Protein AF-A0A0P1G9S5-F1 (afdb_monomer_lite)

Sequence (276 aa):
MSRFPHGKDPAQVSSWLGLYDTKSRTWDVAYSSGLSLVIGKHTFLFLGLENLRIGVVSITGAGLTASLRTKALMRGSGAAGKIPRQELQKPVDLTETYINHTDYIKDTMDVDSARTGLELLKHLNKNVSRIVAEVPFSFHDIEAAWGSIYGFNVDIMLAGVQKYWIDMSPDVIADDVMYFRDQSVYNLDDGQVGAGLGTMHGKWTVERSYDLWAETSALAQAKLGLEYQAFKTPDIRPNSALPNAIHPFLRDLPILGYPVSPHILSRYFGVKETTP

Organism: NCBI:txid928856

Radius of gyration: 21.94 Å; chains: 1; bounding box: 55×55×62 Å

Structure (mmCIF, N/CA/C/O backbone):
data_AF-A0A0P1G9S5-F1
#
_entry.id   AF-A0A0P1G9S5-F1
#
loop_
_atom_site.group_PDB
_atom_site.id
_atom_site.type_symbol
_atom_site.label_atom_id
_atom_site.label_alt_id
_atom_site.label_comp_id
_atom_site.label_asym_id
_atom_site.label_entity_id
_atom_site.label_seq_id
_atom_site.pdbx_PDB_ins_code
_atom_site.Cartn_x
_atom_site.Cartn_y
_atom_site.Cartn_z
_atom_site.occupancy
_atom_site.B_iso_or_equiv
_atom_site.auth_seq_id
_atom_site.auth_comp_id
_atom_site.auth_asym_id
_atom_site.auth_atom_id
_atom_site.pdbx_PDB_model_num
ATOM 1 N N . MET A 1 1 ? -10.173 -18.483 -7.217 1.00 47.34 1 MET A N 1
ATOM 2 C CA . MET A 1 1 ? -9.621 -17.388 -6.383 1.00 47.34 1 MET A CA 1
ATOM 3 C C . MET A 1 1 ? -10.522 -17.181 -5.174 1.00 47.34 1 MET A C 1
ATOM 5 O O . MET A 1 1 ? -11.733 -17.119 -5.359 1.00 47.34 1 MET A O 1
ATOM 9 N N . SER A 1 2 ? -9.967 -17.124 -3.961 1.00 55.59 2 SER A N 1
ATOM 10 C CA . SER A 1 2 ? -10.741 -16.884 -2.735 1.00 55.59 2 SER A CA 1
ATOM 11 C C . SER A 1 2 ? -11.231 -15.431 -2.683 1.00 55.59 2 SER A C 1
ATOM 13 O O . SER A 1 2 ? -10.474 -14.497 -2.958 1.00 55.59 2 SER A O 1
ATOM 15 N N . ARG A 1 3 ? -12.517 -15.238 -2.364 1.00 79.94 3 ARG A N 1
ATOM 16 C CA . ARG A 1 3 ? -13.090 -13.910 -2.081 1.00 79.94 3 ARG A CA 1
ATOM 17 C C . ARG A 1 3 ? -12.528 -13.380 -0.759 1.00 79.94 3 ARG A C 1
ATOM 19 O O . ARG A 1 3 ? -12.073 -14.176 0.063 1.00 79.94 3 ARG A O 1
ATOM 26 N N . PHE A 1 4 ? -12.554 -12.059 -0.569 1.00 81.38 4 PHE A N 1
ATOM 27 C CA . PHE A 1 4 ? -12.234 -11.409 0.708 1.00 81.38 4 PHE A CA 1
ATOM 28 C C . PHE A 1 4 ? -12.897 -12.164 1.881 1.00 81.38 4 PHE A C 1
ATOM 30 O O . PHE A 1 4 ? -14.082 -12.493 1.763 1.00 81.38 4 PHE A O 1
ATOM 37 N N . PRO A 1 5 ? -12.175 -12.479 2.975 1.00 85.94 5 PRO A N 1
ATOM 38 C CA . PRO A 1 5 ? -10.808 -12.071 3.336 1.00 85.94 5 PRO A CA 1
ATOM 39 C C . PRO A 1 5 ? -9.721 -13.083 2.900 1.00 85.94 5 PRO A C 1
ATOM 41 O O . PRO A 1 5 ? -8.800 -13.406 3.641 1.00 85.94 5 PRO A O 1
ATOM 44 N N . HIS A 1 6 ? -9.834 -13.626 1.687 1.00 85.75 6 HIS A N 1
ATOM 45 C CA . HIS A 1 6 ? -8.823 -14.466 1.030 1.00 85.75 6 HIS A CA 1
ATOM 46 C C . HIS A 1 6 ? -8.475 -15.773 1.750 1.00 85.75 6 HIS A C 1
ATOM 48 O O . HIS A 1 6 ? -7.329 -16.213 1.744 1.00 85.75 6 HIS A O 1
ATOM 54 N N . GLY A 1 7 ? -9.484 -16.444 2.308 1.00 82.00 7 GLY A N 1
ATOM 55 C CA . GLY A 1 7 ? -9.301 -17.714 3.023 1.00 82.00 7 GLY A CA 1
ATOM 56 C C . GLY A 1 7 ? -8.927 -17.548 4.496 1.00 82.00 7 GLY A C 1
ATOM 57 O O . GLY A 1 7 ? -8.608 -18.535 5.150 1.00 82.00 7 GLY A O 1
ATOM 58 N N . LYS A 1 8 ? -8.974 -16.318 5.021 1.00 86.75 8 LYS A N 1
ATOM 59 C CA . LYS A 1 8 ? -8.869 -16.035 6.453 1.00 86.75 8 LYS A CA 1
ATOM 60 C C . LYS A 1 8 ? -10.238 -16.126 7.135 1.00 86.75 8 LYS A C 1
ATOM 62 O O . LYS A 1 8 ? -11.276 -15.985 6.489 1.00 86.75 8 LYS A O 1
ATOM 67 N N . ASP A 1 9 ? -10.235 -16.347 8.445 1.00 88.06 9 ASP A N 1
ATOM 68 C CA . ASP A 1 9 ? -11.454 -16.325 9.252 1.00 88.06 9 ASP A CA 1
ATOM 69 C C . ASP A 1 9 ? -11.852 -14.864 9.566 1.00 88.06 9 ASP A C 1
ATOM 71 O O . ASP A 1 9 ? -11.083 -14.153 10.228 1.00 88.06 9 ASP A O 1
ATOM 75 N N . PRO A 1 10 ? -13.029 -14.379 9.119 1.00 86.69 10 PRO A N 1
ATOM 76 C CA . PRO A 1 10 ? -13.483 -13.023 9.416 1.00 86.69 10 PRO A CA 1
ATOM 77 C C . PRO A 1 10 ? -13.749 -12.775 10.909 1.00 86.69 10 PRO A C 1
ATOM 79 O O . PRO A 1 10 ? -13.773 -11.618 11.320 1.00 86.69 10 PRO A O 1
ATOM 82 N N . ALA A 1 11 ? -13.921 -13.815 11.734 1.00 87.19 11 ALA A N 1
ATOM 83 C CA . ALA A 1 11 ? -14.055 -13.668 13.183 1.00 87.19 11 ALA A CA 1
ATOM 84 C C . ALA A 1 11 ? -12.705 -13.418 13.882 1.00 87.19 11 ALA A C 1
ATOM 86 O O . ALA A 1 11 ? -12.662 -12.780 14.934 1.00 87.19 11 ALA A O 1
ATOM 87 N N . GLN A 1 12 ? -11.593 -13.866 13.288 1.00 88.62 12 GLN A N 1
ATOM 88 C CA . GLN A 1 12 ? -10.243 -13.753 13.852 1.00 88.62 12 GLN A CA 1
ATOM 89 C C . GLN A 1 12 ? -9.433 -12.642 13.179 1.00 88.62 12 GLN A C 1
ATOM 91 O O . GLN A 1 12 ? -8.336 -12.869 12.674 1.00 88.62 12 GLN A O 1
ATOM 96 N N . VAL A 1 13 ? -9.969 -11.422 13.168 1.00 88.44 13 VAL A N 1
ATOM 97 C CA . VAL A 1 13 ? -9.397 -10.266 12.451 1.00 88.44 13 VAL A CA 1
ATOM 98 C C . VAL A 1 13 ? -7.931 -10.007 12.800 1.00 88.44 13 VAL A C 1
ATOM 100 O O . VAL A 1 13 ? -7.126 -9.779 11.904 1.00 88.44 13 VAL A O 1
ATOM 103 N N . SER A 1 14 ? -7.548 -10.126 14.073 1.00 86.19 14 SER A N 1
ATOM 104 C CA . SER A 1 14 ? -6.163 -9.929 14.524 1.00 86.19 14 SER A CA 1
ATOM 105 C C . SER A 1 14 ? -5.155 -10.943 13.977 1.00 86.19 14 SER A C 1
ATOM 107 O O . SER A 1 14 ? -3.957 -10.694 14.045 1.00 86.19 14 SER A O 1
ATOM 109 N N . SER A 1 15 ? -5.614 -12.068 13.421 1.00 88.06 15 SER A N 1
ATOM 110 C CA . SER A 1 15 ? -4.745 -13.076 12.801 1.00 88.06 15 SER A CA 1
ATOM 111 C C . SER A 1 15 ? -4.358 -12.748 11.355 1.00 88.06 15 SER A C 1
ATOM 113 O O . SER A 1 15 ? -3.583 -13.485 10.743 1.00 88.06 15 SER A O 1
ATOM 115 N N . TRP A 1 16 ? -4.917 -11.681 10.777 1.00 89.50 16 TRP A N 1
ATOM 116 C CA . TRP A 1 16 ? -4.644 -11.314 9.391 1.00 89.50 16 TRP A CA 1
ATOM 117 C C . TRP A 1 16 ? -4.666 -9.807 9.136 1.00 89.50 16 TRP A C 1
ATOM 119 O O . TRP A 1 16 ? -3.794 -9.298 8.443 1.00 89.50 16 TRP A O 1
ATOM 129 N N . LEU A 1 17 ? -5.614 -9.045 9.663 1.00 91.56 17 LEU A N 1
ATOM 130 C CA . LEU A 1 17 ? -5.714 -7.630 9.326 1.00 91.56 17 LEU A CA 1
ATOM 131 C C . LEU A 1 17 ? -4.499 -6.847 9.829 1.00 91.56 17 LEU A C 1
ATOM 133 O O . LEU A 1 17 ? -4.019 -7.080 10.934 1.00 91.56 17 LEU A O 1
ATOM 137 N N . GLY A 1 18 ? -4.001 -5.928 9.005 1.00 88.81 18 GLY A N 1
ATOM 138 C CA . GLY A 1 18 ? -2.847 -5.110 9.345 1.00 88.81 18 GLY A CA 1
ATOM 139 C C . GLY A 1 18 ? -1.509 -5.843 9.261 1.00 88.81 18 GLY A C 1
ATOM 140 O O . GLY A 1 18 ? -0.484 -5.180 9.351 1.00 88.81 18 GLY A O 1
ATOM 141 N N . LEU A 1 19 ? -1.461 -7.164 9.035 1.00 92.38 19 LEU A N 1
ATOM 142 C CA . LEU A 1 19 ? -0.203 -7.921 8.977 1.00 92.38 19 LEU A CA 1
ATOM 143 C C . LEU A 1 19 ? 0.544 -7.750 7.646 1.00 92.38 19 LEU A C 1
ATOM 145 O O . LEU A 1 19 ? -0.039 -7.464 6.599 1.00 92.38 19 LEU A O 1
ATOM 149 N N . TYR A 1 20 ? 1.865 -7.924 7.697 1.00 94.06 20 TYR A N 1
ATOM 150 C CA . TYR A 1 20 ? 2.778 -7.709 6.568 1.00 94.06 20 TYR A CA 1
ATOM 151 C C . TYR A 1 20 ? 2.577 -8.697 5.405 1.00 94.06 20 TYR A C 1
ATOM 153 O O . TYR A 1 20 ? 2.734 -8.339 4.237 1.00 94.06 20 TYR A O 1
ATOM 161 N N . ASP A 1 21 ? 2.189 -9.924 5.737 1.00 93.88 21 ASP A N 1
ATOM 162 C CA . ASP A 1 21 ? 1.943 -11.055 4.840 1.00 93.88 21 ASP A CA 1
ATOM 163 C C . ASP A 1 21 ? 0.473 -11.166 4.399 1.00 93.88 21 ASP A C 1
ATOM 165 O O . ASP A 1 21 ? 0.110 -12.027 3.591 1.00 93.88 21 ASP A O 1
ATOM 169 N N . THR A 1 22 ? -0.399 -10.286 4.893 1.00 93.19 22 THR A N 1
ATOM 170 C CA . THR A 1 22 ? -1.816 -10.334 4.541 1.00 93.19 22 THR A CA 1
ATOM 171 C C . THR A 1 22 ? -2.068 -9.736 3.177 1.00 93.19 22 THR A C 1
ATOM 173 O O . THR A 1 22 ? -1.700 -8.600 2.868 1.00 93.19 22 THR A O 1
ATOM 176 N N . LYS A 1 23 ? -2.746 -10.530 2.352 1.00 94.50 23 LYS A N 1
ATOM 177 C CA . LYS A 1 23 ? -2.992 -10.207 0.956 1.00 94.50 23 LYS A CA 1
ATOM 178 C C . LYS A 1 23 ? -4.139 -9.213 0.803 1.00 94.50 23 LYS A C 1
ATOM 180 O O . LYS A 1 23 ? -5.139 -9.287 1.514 1.00 94.50 23 LYS A O 1
ATOM 185 N N . SER A 1 24 ? -3.990 -8.326 -0.169 1.00 94.38 24 SER A N 1
ATOM 186 C CA . SER A 1 24 ? -5.037 -7.462 -0.697 1.00 94.38 24 SER A CA 1
ATOM 187 C C . SER A 1 24 ? -5.074 -7.652 -2.211 1.00 94.38 24 SER A C 1
ATOM 189 O O . SER A 1 24 ? -4.038 -7.759 -2.873 1.00 94.38 24 SER A O 1
ATOM 191 N N . ARG A 1 25 ? -6.272 -7.733 -2.778 1.00 94.44 25 ARG A N 1
ATOM 192 C CA . ARG A 1 25 ? -6.497 -7.680 -4.220 1.00 94.44 25 ARG A CA 1
ATOM 193 C C . ARG A 1 25 ? -6.573 -6.243 -4.704 1.00 94.44 25 ARG A C 1
ATOM 195 O O . ARG A 1 25 ? -6.087 -5.931 -5.785 1.00 94.44 25 ARG A O 1
ATOM 202 N N . THR A 1 26 ? -7.193 -5.379 -3.913 1.00 93.81 26 THR A N 1
ATOM 203 C CA . THR A 1 26 ? -7.427 -3.990 -4.295 1.00 93.81 26 THR A CA 1
ATOM 204 C C . THR A 1 26 ? -6.415 -3.080 -3.610 1.00 93.81 26 THR A C 1
ATOM 206 O O . THR A 1 26 ? -6.271 -3.119 -2.384 1.00 93.81 26 THR A O 1
ATOM 209 N N . TRP A 1 27 ? -5.725 -2.259 -4.394 1.00 95.06 27 TRP A N 1
ATOM 210 C CA . TRP A 1 27 ? -4.680 -1.360 -3.919 1.00 95.06 27 TRP A CA 1
ATOM 211 C C . TRP A 1 27 ? -4.930 0.060 -4.401 1.00 95.06 27 TRP A C 1
ATOM 213 O O . TRP A 1 27 ? -5.310 0.285 -5.546 1.00 95.06 27 TRP A O 1
ATOM 223 N N . ASP A 1 28 ? -4.698 1.017 -3.519 1.00 93.44 28 ASP A N 1
ATOM 224 C CA . ASP A 1 28 ? -4.550 2.416 -3.875 1.00 93.44 28 ASP A CA 1
ATOM 225 C C . ASP A 1 28 ? -3.062 2.732 -3.987 1.00 93.44 28 ASP A C 1
ATOM 227 O O . ASP A 1 28 ? -2.303 2.515 -3.042 1.00 93.44 28 ASP A O 1
ATOM 231 N N . VAL A 1 29 ? -2.643 3.212 -5.157 1.00 91.88 29 VAL A N 1
ATOM 232 C CA . VAL A 1 29 ? -1.238 3.448 -5.484 1.00 91.88 29 VAL A CA 1
ATOM 233 C C . VAL A 1 29 ? -1.037 4.866 -5.991 1.00 91.88 29 VAL A C 1
ATOM 235 O O . VAL A 1 29 ? -1.809 5.364 -6.810 1.00 91.88 29 VAL A O 1
ATOM 238 N N . ALA A 1 30 ? 0.020 5.517 -5.521 1.00 85.62 30 ALA A N 1
ATOM 239 C CA . ALA A 1 30 ? 0.435 6.821 -6.016 1.00 85.62 30 ALA A CA 1
ATOM 240 C C . ALA A 1 30 ? 1.944 6.856 -6.245 1.00 85.62 30 ALA A C 1
ATOM 242 O O . ALA A 1 30 ? 2.715 6.335 -5.438 1.00 85.62 30 ALA A O 1
ATOM 243 N N . TYR A 1 31 ? 2.375 7.483 -7.336 1.00 81.81 31 TYR A N 1
ATOM 244 C CA . TYR A 1 31 ? 3.790 7.664 -7.631 1.00 81.81 31 TYR A CA 1
ATOM 245 C C . TYR A 1 31 ? 4.328 8.883 -6.881 1.00 81.81 31 TYR A C 1
ATOM 247 O O . TYR A 1 31 ? 3.820 9.996 -7.031 1.00 81.81 31 TYR A O 1
ATOM 255 N N . SER A 1 32 ? 5.358 8.671 -6.066 1.00 75.44 32 SER A N 1
ATOM 256 C CA . SER A 1 32 ? 5.968 9.735 -5.269 1.00 75.44 32 SER A CA 1
ATOM 257 C C . SER A 1 32 ? 7.098 10.409 -6.039 1.00 75.44 32 SER A C 1
ATOM 259 O O . SER A 1 32 ? 7.067 11.612 -6.298 1.00 75.44 32 SER A O 1
ATOM 261 N N . SER A 1 33 ? 8.099 9.627 -6.432 1.00 66.94 33 SER A N 1
ATOM 262 C CA . SER A 1 33 ? 9.315 10.135 -7.057 1.00 66.94 33 SER A CA 1
ATOM 263 C C . SER A 1 33 ? 10.081 9.012 -7.737 1.00 66.94 33 SER A C 1
ATOM 265 O O . SER A 1 33 ? 9.795 7.837 -7.535 1.00 66.94 33 SER A O 1
ATOM 267 N N . GLY A 1 34 ? 11.074 9.356 -8.544 1.00 57.19 34 GLY A N 1
ATOM 268 C CA . GLY A 1 34 ? 11.958 8.363 -9.131 1.00 57.19 34 GLY A CA 1
ATOM 269 C C . GLY A 1 34 ? 12.873 8.940 -10.192 1.00 57.19 34 GLY A C 1
ATOM 270 O O . GLY A 1 34 ? 12.639 10.045 -10.690 1.00 57.19 34 GLY A O 1
ATOM 271 N N . LEU A 1 35 ? 13.941 8.201 -10.479 1.00 55.59 35 LEU A N 1
ATOM 272 C CA . LEU A 1 35 ? 14.946 8.523 -11.486 1.00 55.59 35 LEU A CA 1
ATOM 273 C C . LEU A 1 35 ? 15.710 7.245 -11.876 1.00 55.59 35 LEU A C 1
ATOM 275 O O . LEU A 1 35 ? 16.118 6.497 -10.986 1.00 55.59 35 LEU A O 1
ATOM 279 N N . SER A 1 36 ? 15.980 7.043 -13.172 1.00 48.75 36 SER A N 1
ATOM 280 C CA . SER A 1 36 ? 16.899 6.004 -13.672 1.00 48.75 36 SER A CA 1
ATOM 281 C C . SER A 1 36 ? 17.787 6.505 -14.805 1.00 48.75 36 SER A C 1
ATOM 283 O O . SER A 1 36 ? 17.321 6.758 -15.917 1.00 48.75 36 SER A O 1
ATOM 285 N N . LEU A 1 37 ? 19.094 6.566 -14.547 1.00 51.41 37 LEU A N 1
ATOM 286 C CA . LEU A 1 37 ? 20.132 6.742 -15.563 1.00 51.41 37 LEU A CA 1
ATOM 287 C C . LEU A 1 37 ? 20.989 5.478 -15.555 1.00 51.41 37 LEU A C 1
ATOM 289 O O . LEU A 1 37 ? 21.911 5.357 -14.754 1.00 51.41 37 LEU A O 1
ATOM 293 N N . VAL A 1 38 ? 20.651 4.517 -16.421 1.00 55.44 38 VAL A N 1
ATOM 294 C CA . VAL A 1 38 ? 21.204 3.147 -16.458 1.00 55.44 38 VAL A CA 1
ATOM 295 C C . VAL A 1 38 ? 20.761 2.293 -15.273 1.00 55.44 38 VAL A C 1
ATOM 297 O O . VAL A 1 38 ? 20.240 1.208 -15.503 1.00 55.44 38 VAL A O 1
ATOM 300 N N . ILE A 1 39 ? 20.908 2.782 -14.042 1.00 64.19 39 ILE A N 1
ATOM 301 C CA . ILE A 1 39 ? 20.341 2.198 -12.823 1.00 64.19 39 ILE A CA 1
ATOM 302 C C . ILE A 1 39 ? 19.514 3.275 -12.128 1.00 64.19 39 ILE A C 1
ATOM 304 O O . ILE A 1 39 ? 19.909 4.444 -12.081 1.00 64.19 39 ILE A O 1
ATOM 308 N N . GLY A 1 40 ? 18.367 2.886 -11.590 1.00 67.38 40 GLY A N 1
ATOM 309 C CA . GLY A 1 40 ? 17.437 3.817 -10.983 1.00 67.38 40 GLY A CA 1
ATOM 310 C C . GLY A 1 40 ? 16.599 3.233 -9.877 1.00 67.38 40 GLY A C 1
ATOM 311 O O . GLY A 1 40 ? 16.554 2.020 -9.671 1.00 67.38 40 GLY A O 1
ATOM 312 N N . LYS A 1 41 ? 15.920 4.141 -9.180 1.00 77.94 41 LYS A N 1
ATOM 313 C CA . LYS A 1 41 ? 14.947 3.844 -8.136 1.00 77.94 41 LYS A CA 1
ATOM 314 C C . LYS A 1 41 ? 13.704 4.687 -8.381 1.00 77.94 41 LYS A C 1
ATOM 316 O O . LYS A 1 41 ? 13.804 5.902 -8.537 1.00 77.94 41 LYS A O 1
ATOM 321 N N . HIS A 1 42 ? 12.544 4.046 -8.396 1.00 79.62 42 HIS A N 1
ATOM 322 C CA . HIS A 1 42 ? 11.241 4.706 -8.435 1.00 79.62 42 HIS A CA 1
ATOM 323 C C . HIS A 1 42 ? 10.444 4.317 -7.198 1.00 79.62 42 HIS A C 1
ATOM 325 O O . HIS A 1 42 ? 10.417 3.148 -6.836 1.00 79.62 42 HIS A O 1
ATOM 331 N N . THR A 1 43 ? 9.808 5.290 -6.559 1.00 84.31 43 THR A N 1
ATOM 332 C CA . THR A 1 43 ? 9.156 5.185 -5.255 1.00 84.31 43 THR A CA 1
ATOM 333 C C . THR A 1 43 ? 7.667 5.488 -5.370 1.00 84.31 43 THR A C 1
ATOM 335 O O . THR A 1 43 ? 7.240 6.468 -5.985 1.00 84.31 43 THR A O 1
ATOM 338 N N . PHE A 1 44 ? 6.875 4.667 -4.698 1.00 88.06 44 PHE A N 1
ATOM 339 C CA . PHE A 1 44 ? 5.426 4.642 -4.721 1.00 88.06 44 PHE A CA 1
ATOM 340 C C . PHE A 1 44 ? 4.876 4.539 -3.300 1.00 88.06 44 PHE A C 1
ATOM 342 O O . PHE A 1 44 ? 5.500 3.964 -2.409 1.00 88.06 44 PHE A O 1
ATOM 349 N N . LEU A 1 45 ? 3.671 5.058 -3.104 1.00 91.44 45 LEU A N 1
ATOM 350 C CA . LEU A 1 45 ? 2.845 4.754 -1.944 1.00 91.44 45 LEU A CA 1
ATOM 351 C C . LEU A 1 45 ? 1.856 3.666 -2.328 1.00 91.44 45 LEU A C 1
ATOM 353 O O . LEU A 1 45 ? 1.172 3.806 -3.337 1.00 91.44 45 LEU A O 1
ATOM 357 N N . PHE A 1 46 ? 1.772 2.614 -1.523 1.00 95.06 46 PHE A N 1
ATOM 358 C CA . PHE A 1 46 ? 0.814 1.524 -1.681 1.00 95.06 46 PHE A CA 1
ATOM 359 C C . PHE A 1 46 ? -0.070 1.454 -0.443 1.00 95.06 46 PHE A C 1
ATOM 361 O O . PHE A 1 46 ? 0.442 1.388 0.670 1.00 95.06 46 PHE A O 1
ATOM 368 N N . LEU A 1 47 ? -1.385 1.418 -0.636 1.00 95.31 47 LEU A N 1
ATOM 369 C CA . LEU A 1 47 ? -2.383 1.172 0.399 1.00 95.31 47 LEU A CA 1
ATOM 370 C C . LEU A 1 47 ? -3.233 -0.038 0.008 1.00 95.31 47 LEU A C 1
ATOM 372 O O . LEU A 1 47 ? -3.967 0.011 -0.978 1.00 95.31 47 LEU A O 1
ATOM 376 N N . GLY A 1 48 ? -3.183 -1.107 0.797 1.00 95.56 48 GLY A N 1
ATOM 377 C CA . GLY A 1 48 ? -4.062 -2.255 0.612 1.00 95.56 48 GLY A CA 1
ATOM 378 C C . GLY A 1 48 ? -5.428 -1.996 1.245 1.00 95.56 48 GLY A C 1
ATOM 379 O O . GLY A 1 48 ? -5.550 -1.795 2.455 1.00 95.56 48 GLY A O 1
ATOM 380 N N . LEU A 1 49 ? -6.481 -2.003 0.426 1.00 93.25 49 LEU A N 1
ATOM 381 C CA . LEU A 1 49 ? -7.841 -1.668 0.870 1.00 93.25 49 LEU A CA 1
ATOM 382 C C . LEU A 1 49 ? -8.547 -2.808 1.614 1.00 93.25 49 LEU A C 1
ATOM 384 O O . LEU A 1 49 ? -9.597 -2.590 2.220 1.00 93.25 49 LEU A O 1
ATOM 388 N N . GLU A 1 50 ? -7.974 -4.009 1.569 1.00 93.06 50 GLU A N 1
ATOM 389 C CA . GLU A 1 50 ? -8.503 -5.207 2.225 1.00 93.06 50 GLU A CA 1
ATOM 390 C C . GLU A 1 50 ? -7.656 -5.633 3.433 1.00 93.06 50 GLU A C 1
ATOM 392 O O . GLU A 1 50 ? -8.188 -6.226 4.369 1.00 93.06 50 GLU A O 1
ATOM 397 N N . ASN A 1 51 ? -6.361 -5.297 3.449 1.00 93.00 51 ASN A N 1
ATOM 398 C CA . ASN A 1 51 ? -5.451 -5.607 4.557 1.00 93.00 51 ASN A CA 1
ATOM 399 C C . ASN A 1 51 ? -5.171 -4.406 5.481 1.00 93.00 51 ASN A C 1
ATOM 401 O O . ASN A 1 51 ? -4.560 -4.595 6.528 1.00 93.00 51 ASN A O 1
ATOM 405 N N . LEU A 1 52 ? -5.621 -3.197 5.114 1.00 93.69 52 LEU A N 1
ATOM 406 C CA . LEU A 1 52 ? -5.383 -1.936 5.829 1.00 93.69 52 LEU A CA 1
ATOM 407 C C . LEU A 1 52 ? -3.906 -1.669 6.138 1.00 93.69 52 LEU A C 1
ATOM 409 O O . LEU A 1 52 ? -3.563 -1.089 7.169 1.00 93.69 52 LEU A O 1
ATOM 413 N N . ARG A 1 53 ? -3.019 -2.071 5.230 1.00 95.00 53 ARG A N 1
ATOM 414 C CA . ARG A 1 53 ? -1.592 -1.795 5.342 1.00 95.00 53 ARG A CA 1
ATOM 415 C C . ARG A 1 53 ? -1.186 -0.760 4.306 1.00 95.00 53 ARG A C 1
ATOM 417 O O . ARG A 1 53 ? -1.541 -0.872 3.134 1.00 95.00 53 ARG A O 1
ATOM 424 N N . ILE A 1 54 ? -0.444 0.249 4.745 1.00 95.06 54 ILE A N 1
ATOM 425 C CA . ILE A 1 54 ? 0.105 1.295 3.880 1.00 95.06 54 ILE A CA 1
ATOM 426 C C . ILE A 1 54 ? 1.625 1.253 3.927 1.00 95.06 54 ILE A C 1
ATOM 428 O O . ILE A 1 54 ? 2.205 0.947 4.968 1.00 95.06 54 ILE A O 1
ATOM 432 N N . GLY A 1 55 ? 2.290 1.542 2.820 1.00 93.19 55 GLY A N 1
ATOM 433 C CA . GLY A 1 55 ? 3.739 1.475 2.761 1.00 93.19 55 GLY A CA 1
ATOM 434 C C . GLY A 1 55 ? 4.338 2.297 1.641 1.00 93.19 55 GLY A C 1
ATOM 435 O O . GLY A 1 55 ? 3.667 2.670 0.679 1.00 93.19 55 GLY A O 1
ATOM 436 N N . VAL A 1 56 ? 5.627 2.566 1.805 1.00 91.94 56 VAL A N 1
ATOM 437 C CA . VAL A 1 56 ? 6.484 3.133 0.773 1.00 91.94 56 VAL A CA 1
ATOM 438 C C . VAL A 1 56 ? 7.190 1.974 0.101 1.00 91.94 56 VAL A C 1
ATOM 440 O O . VAL A 1 56 ? 7.900 1.205 0.750 1.00 91.94 56 VAL A O 1
ATOM 443 N N . VAL A 1 57 ? 6.959 1.843 -1.193 1.00 92.62 57 VAL A N 1
ATOM 444 C CA . VAL A 1 57 ? 7.460 0.752 -2.016 1.00 92.62 57 VAL A CA 1
ATOM 445 C C . VAL A 1 57 ? 8.323 1.352 -3.106 1.00 92.62 57 VAL A C 1
ATOM 447 O O . VAL A 1 57 ? 7.941 2.347 -3.716 1.00 92.62 57 VAL A O 1
ATOM 450 N N . SER A 1 58 ? 9.478 0.761 -3.366 1.00 88.81 58 SER A N 1
ATOM 451 C CA . SER A 1 58 ? 10.335 1.152 -4.469 1.00 88.81 58 SER A CA 1
ATOM 452 C C . SER A 1 58 ? 10.528 0.017 -5.462 1.00 88.81 58 SER A C 1
ATOM 454 O O . SER A 1 58 ? 10.417 -1.152 -5.114 1.00 88.81 58 SER A O 1
ATOM 456 N N . ILE A 1 59 ? 10.830 0.366 -6.704 1.00 86.94 59 ILE A N 1
ATOM 457 C CA . ILE A 1 59 ? 11.429 -0.535 -7.679 1.00 86.94 59 ILE A CA 1
ATOM 458 C C . ILE A 1 59 ? 12.827 -0.010 -7.978 1.00 86.94 59 ILE A C 1
ATOM 460 O O . ILE A 1 59 ? 12.986 1.158 -8.338 1.00 86.94 59 ILE A O 1
ATOM 464 N N . THR A 1 60 ? 13.835 -0.859 -7.790 1.00 84.75 60 THR A N 1
ATOM 465 C CA . THR A 1 60 ? 15.236 -0.552 -8.099 1.00 84.75 60 THR A CA 1
ATOM 466 C C . THR A 1 60 ? 15.697 -1.462 -9.222 1.00 84.75 60 THR A C 1
ATOM 468 O O . THR A 1 60 ? 15.550 -2.682 -9.138 1.00 84.75 60 THR A O 1
ATOM 471 N N . GLY A 1 61 ? 16.226 -0.887 -10.295 1.00 80.25 61 GLY A N 1
ATOM 472 C CA . GLY A 1 61 ? 16.436 -1.639 -11.522 1.00 80.25 61 GLY A CA 1
ATOM 473 C C . GLY A 1 61 ? 17.352 -0.966 -12.518 1.00 80.25 61 GLY A C 1
ATOM 474 O O . GLY A 1 61 ? 17.896 0.104 -12.257 1.00 80.25 61 GLY A O 1
ATOM 475 N N . ALA A 1 62 ? 17.504 -1.618 -13.666 1.00 75.56 62 ALA A N 1
ATOM 476 C CA . ALA A 1 62 ? 18.226 -1.082 -14.802 1.00 75.56 62 ALA A CA 1
ATOM 477 C C . ALA A 1 62 ? 17.242 -0.580 -15.861 1.00 75.56 62 ALA A C 1
ATOM 479 O O . ALA A 1 62 ? 16.234 -1.225 -16.163 1.00 75.56 62 ALA A O 1
ATOM 480 N N . GLY A 1 63 ? 17.519 0.591 -16.418 1.00 65.31 63 GLY A N 1
ATOM 481 C CA . GLY A 1 63 ? 16.611 1.232 -17.354 1.00 65.31 63 GLY A CA 1
ATOM 482 C C . GLY A 1 63 ? 17.061 2.608 -17.793 1.00 65.31 63 GLY A C 1
ATOM 483 O O . GLY A 1 63 ? 17.789 3.312 -17.086 1.00 65.31 63 GLY A O 1
ATOM 484 N N . LEU A 1 64 ? 16.585 3.002 -18.967 1.00 59.00 64 LEU A N 1
ATOM 485 C CA . LEU A 1 64 ? 16.742 4.351 -19.484 1.00 59.00 64 LEU A CA 1
ATOM 486 C C . LEU A 1 64 ? 15.442 5.093 -19.205 1.00 59.00 64 LEU A C 1
ATOM 488 O O . LEU A 1 64 ? 14.487 4.929 -19.953 1.00 59.00 64 LEU A O 1
ATOM 492 N N . THR A 1 65 ? 15.389 5.892 -18.140 1.00 54.38 65 THR A N 1
ATOM 493 C CA . THR A 1 65 ? 14.269 6.809 -17.899 1.00 54.38 65 THR A CA 1
ATOM 494 C C . THR A 1 65 ? 14.824 8.205 -17.628 1.00 54.38 65 THR A C 1
ATOM 496 O O . THR A 1 65 ? 15.203 8.540 -16.506 1.00 54.38 65 THR A O 1
ATOM 499 N N . ALA A 1 66 ? 14.870 9.054 -18.650 1.00 48.66 66 ALA A N 1
ATOM 500 C CA . ALA A 1 66 ? 15.180 10.463 -18.438 1.00 48.66 66 ALA A CA 1
ATOM 501 C C . ALA A 1 66 ? 13.892 11.188 -18.031 1.00 48.66 66 ALA A C 1
ATOM 503 O O . ALA A 1 66 ? 13.003 11.353 -18.858 1.00 48.66 66 ALA A O 1
ATOM 504 N N . SER A 1 67 ? 13.765 11.610 -16.773 1.00 45.34 67 SER A N 1
ATOM 505 C CA . SER A 1 67 ? 12.684 12.498 -16.329 1.00 45.34 67 SER A CA 1
ATOM 506 C C . SER A 1 67 ? 13.264 13.873 -16.015 1.00 45.34 67 SER A C 1
ATOM 508 O O . SER A 1 67 ? 13.843 14.078 -14.951 1.00 45.34 67 SER A O 1
ATOM 510 N N . LEU A 1 68 ? 13.132 14.827 -16.939 1.00 42.53 68 LEU A N 1
ATOM 511 C CA . LEU A 1 68 ? 13.580 16.204 -16.712 1.00 42.53 68 LEU A CA 1
ATOM 512 C C . LEU A 1 68 ? 12.435 17.041 -16.127 1.00 42.53 68 LEU A C 1
ATOM 514 O O . LEU A 1 68 ? 11.405 17.206 -16.781 1.00 42.53 68 LEU A O 1
ATOM 518 N N . ARG A 1 69 ? 12.619 17.611 -14.923 1.00 44.47 69 ARG A N 1
ATOM 519 C CA . ARG A 1 69 ? 11.726 18.661 -14.393 1.00 44.47 69 ARG A CA 1
ATOM 520 C C . ARG A 1 69 ? 11.883 19.930 -15.236 1.00 44.47 69 ARG A C 1
ATOM 522 O O . ARG A 1 69 ? 12.923 20.580 -15.198 1.00 44.47 69 ARG A O 1
ATOM 529 N N . THR A 1 70 ? 10.822 20.373 -15.904 1.00 44.56 70 THR A N 1
ATOM 530 C CA . THR A 1 70 ? 10.832 21.631 -16.687 1.00 44.56 70 THR A CA 1
ATOM 531 C C . THR A 1 70 ? 10.809 22.912 -15.838 1.00 44.56 70 THR A C 1
ATOM 533 O O . THR A 1 70 ? 11.059 23.996 -16.365 1.00 44.56 70 THR A O 1
ATOM 536 N N . LYS A 1 71 ? 10.584 22.836 -14.513 1.00 37.94 71 LYS A N 1
ATOM 537 C CA . LYS A 1 71 ? 10.614 24.024 -13.627 1.00 37.94 71 LYS A CA 1
ATOM 538 C C . LYS A 1 71 ? 11.985 24.723 -13.602 1.00 37.94 71 LYS A C 1
ATOM 540 O O . LYS A 1 71 ? 12.022 25.939 -13.441 1.00 37.94 71 LYS A O 1
ATOM 545 N N . ALA A 1 72 ? 13.090 23.993 -13.788 1.00 38.16 72 ALA A N 1
ATOM 546 C CA . ALA A 1 72 ? 14.428 24.588 -13.876 1.00 38.16 72 ALA A CA 1
ATOM 547 C C . ALA A 1 72 ? 14.642 25.338 -15.203 1.00 38.16 72 ALA A C 1
ATOM 549 O O . ALA A 1 72 ? 15.217 26.422 -15.200 1.00 38.16 72 ALA A O 1
ATOM 550 N N . LEU A 1 73 ? 14.088 24.828 -16.309 1.00 39.47 73 LEU A N 1
ATOM 551 C CA . LEU A 1 73 ? 14.103 25.525 -17.600 1.00 39.47 73 LEU A CA 1
ATOM 552 C C . LEU A 1 73 ? 13.250 26.804 -17.571 1.00 39.47 73 LEU A C 1
ATOM 554 O O . LEU A 1 73 ? 13.640 27.828 -18.122 1.00 39.47 73 LEU A O 1
ATOM 558 N N . MET A 1 74 ? 12.105 26.779 -16.881 1.00 37.22 74 MET A N 1
ATOM 559 C CA . MET A 1 74 ? 11.192 27.929 -16.828 1.00 37.22 74 MET A CA 1
ATOM 560 C C . MET A 1 74 ? 11.620 29.049 -15.869 1.00 37.22 74 MET A C 1
ATOM 562 O O . MET A 1 74 ? 11.081 30.150 -15.954 1.00 37.22 74 MET A O 1
ATOM 566 N N . ARG A 1 75 ? 12.602 28.831 -14.982 1.00 40.06 75 ARG A N 1
ATOM 567 C CA . ARG A 1 75 ? 13.153 29.917 -14.146 1.00 40.06 75 ARG A CA 1
ATOM 568 C C . ARG A 1 75 ? 14.062 30.880 -14.923 1.00 40.06 75 ARG A C 1
ATOM 570 O O . ARG A 1 75 ? 14.347 31.957 -14.411 1.00 40.06 75 ARG A O 1
ATOM 577 N N . GLY A 1 76 ? 14.475 30.532 -16.147 1.00 36.81 76 GLY A N 1
ATOM 578 C CA . GLY A 1 76 ? 15.300 31.389 -17.008 1.00 36.81 76 GLY A CA 1
ATOM 579 C C . GLY A 1 76 ? 14.523 32.295 -17.970 1.00 36.81 76 GLY A C 1
ATOM 580 O O . GLY A 1 76 ? 15.078 33.271 -18.468 1.00 36.81 76 GLY A O 1
ATOM 581 N N . SER A 1 77 ? 13.244 32.020 -18.232 1.00 36.78 77 SER A N 1
ATOM 582 C CA . SER A 1 77 ? 12.454 32.787 -19.198 1.00 36.78 77 SER A CA 1
ATOM 583 C C . SER A 1 77 ? 11.061 33.058 -18.647 1.00 36.78 77 SER A C 1
ATOM 585 O O . SER A 1 77 ? 10.178 32.203 -18.701 1.00 36.78 77 SER A O 1
ATOM 587 N N . GLY A 1 78 ? 10.859 34.265 -18.119 1.00 32.25 78 GLY A N 1
ATOM 588 C CA . GLY A 1 78 ? 9.542 34.787 -17.769 1.00 32.25 78 GLY A CA 1
ATOM 589 C C . GLY A 1 78 ? 8.677 34.971 -19.014 1.00 32.25 78 GLY A C 1
ATOM 590 O O . GLY A 1 78 ? 8.546 36.074 -19.523 1.00 32.25 78 GLY A O 1
ATOM 591 N N . ALA A 1 79 ? 8.116 33.884 -19.525 1.00 33.97 79 ALA A N 1
ATOM 592 C CA . ALA A 1 79 ? 7.025 33.870 -20.484 1.00 33.97 79 ALA A CA 1
ATOM 593 C C . ALA A 1 79 ? 6.481 32.443 -20.544 1.00 33.97 79 ALA A C 1
ATOM 595 O O . ALA A 1 79 ? 7.232 31.497 -20.769 1.00 33.97 79 ALA A O 1
ATOM 596 N N . ALA A 1 80 ? 5.169 32.286 -20.371 1.00 43.69 80 ALA A N 1
ATOM 597 C CA . ALA A 1 80 ? 4.467 31.073 -20.762 1.00 43.69 80 ALA A CA 1
ATOM 598 C C . ALA A 1 80 ? 4.764 30.807 -22.250 1.00 43.69 80 ALA A C 1
ATOM 600 O O . ALA A 1 80 ? 4.254 31.502 -23.127 1.00 43.69 80 ALA A O 1
ATOM 601 N N . GLY A 1 81 ? 5.659 29.864 -22.539 1.00 33.81 81 GLY A N 1
ATOM 602 C CA . GLY A 1 81 ? 6.245 29.713 -23.864 1.00 33.81 81 GLY A CA 1
ATOM 603 C C . GLY A 1 81 ? 6.559 28.258 -24.156 1.00 33.81 81 GLY A C 1
ATOM 604 O O . GLY A 1 81 ? 7.334 27.625 -23.452 1.00 33.81 81 GLY A O 1
ATOM 605 N N . LYS A 1 82 ? 5.912 27.740 -25.201 1.00 38.72 82 LYS A N 1
ATOM 606 C CA . LYS A 1 82 ? 6.083 26.405 -25.785 1.00 38.72 82 LYS A CA 1
ATOM 607 C C . LYS A 1 82 ? 7.545 25.946 -25.743 1.00 38.72 82 LYS A C 1
ATOM 609 O O . LYS A 1 82 ? 8.402 26.620 -26.308 1.00 38.72 82 LYS A O 1
ATOM 614 N N . ILE A 1 83 ? 7.791 24.776 -25.150 1.00 39.03 83 ILE A N 1
ATOM 615 C CA . ILE A 1 83 ? 9.107 24.123 -25.148 1.00 39.03 83 ILE A CA 1
ATOM 616 C C . ILE A 1 83 ? 9.556 23.951 -26.612 1.00 39.03 83 ILE A C 1
ATOM 618 O O . ILE A 1 83 ? 8.871 23.258 -27.377 1.00 39.03 83 ILE A O 1
ATOM 622 N N . PRO A 1 84 ? 10.657 24.586 -27.052 1.00 33.03 84 PRO A N 1
ATOM 623 C CA . PRO A 1 84 ? 11.128 24.456 -28.421 1.00 33.03 84 PRO A CA 1
ATOM 624 C C . PRO A 1 84 ? 11.565 23.012 -28.682 1.00 33.03 84 PRO A C 1
ATOM 626 O O . PRO A 1 84 ? 12.433 22.476 -27.996 1.00 33.03 84 PRO A O 1
ATOM 629 N N . ARG A 1 85 ? 11.013 22.388 -29.729 1.00 37.00 85 ARG A N 1
ATOM 630 C CA . ARG A 1 85 ? 11.353 21.020 -30.180 1.00 37.00 85 ARG A CA 1
ATOM 631 C C . ARG A 1 85 ? 12.861 20.783 -30.397 1.00 37.00 85 ARG A C 1
ATOM 633 O O . ARG A 1 85 ? 13.285 19.636 -30.434 1.00 37.00 85 ARG A O 1
ATOM 640 N N . GLN A 1 86 ? 13.648 21.850 -30.547 1.00 35.38 86 GLN A N 1
ATOM 641 C CA . GLN A 1 86 ? 15.099 21.821 -30.755 1.00 35.38 86 GLN A CA 1
ATOM 642 C C . GLN A 1 86 ? 15.911 21.602 -29.464 1.00 35.38 86 GLN A C 1
ATOM 644 O O . GLN A 1 86 ? 17.027 21.102 -29.552 1.00 35.38 86 GLN A O 1
ATOM 649 N N . GLU A 1 87 ? 15.381 21.903 -28.271 1.00 37.47 87 GLU A N 1
ATOM 650 C CA . GLU A 1 87 ? 16.095 21.610 -27.011 1.00 37.47 87 GLU A CA 1
ATOM 651 C C . GLU A 1 87 ? 15.991 20.140 -26.595 1.00 37.47 87 GLU A C 1
ATOM 653 O O . GLU A 1 87 ? 16.926 19.605 -26.008 1.00 37.47 87 GLU A O 1
ATOM 658 N N . LEU A 1 88 ? 14.924 19.449 -27.009 1.00 35.94 88 LEU A N 1
ATOM 659 C CA . LEU A 1 88 ? 14.756 17.997 -26.846 1.00 35.94 88 LEU A CA 1
ATOM 660 C C . LEU A 1 88 ? 15.751 17.163 -27.679 1.00 35.94 88 LEU A C 1
ATOM 662 O O . LEU A 1 88 ? 15.797 15.947 -27.522 1.00 35.94 88 LEU A O 1
ATOM 666 N N . GLN A 1 89 ? 16.515 17.791 -28.580 1.00 33.50 89 GLN A N 1
ATOM 667 C CA . GLN A 1 89 ? 17.492 17.127 -29.453 1.00 33.50 89 GLN A CA 1
ATOM 668 C C . GLN A 1 89 ? 18.949 17.360 -29.038 1.00 33.50 89 GLN A C 1
ATOM 670 O O . GLN A 1 89 ? 19.849 16.804 -29.668 1.00 33.50 89 GLN A O 1
ATOM 675 N N . LYS A 1 90 ? 19.215 18.167 -28.001 1.00 37.91 90 LYS A N 1
ATOM 676 C CA . LYS A 1 90 ? 20.583 18.304 -27.493 1.00 37.91 90 LYS A CA 1
ATOM 677 C C . LYS A 1 90 ? 20.967 17.017 -26.751 1.00 37.91 90 LYS A C 1
ATOM 679 O O . LYS A 1 90 ? 20.175 16.555 -25.928 1.00 37.91 90 LYS A O 1
ATOM 684 N N . PRO A 1 91 ? 22.149 16.429 -27.018 1.00 39.22 91 PRO A N 1
ATOM 685 C CA . PRO A 1 91 ? 22.652 15.336 -26.200 1.00 39.22 91 PRO A CA 1
ATOM 686 C C . PRO A 1 91 ? 22.733 15.835 -24.757 1.00 39.22 91 PRO A C 1
ATOM 688 O O . PRO A 1 91 ? 23.386 16.838 -24.475 1.00 39.22 91 PRO A O 1
ATOM 691 N N . VAL A 1 92 ? 21.986 15.180 -23.872 1.00 43.50 92 VAL A N 1
ATOM 692 C CA . VAL A 1 92 ? 21.949 15.504 -22.446 1.00 43.50 92 VAL A CA 1
ATOM 693 C C . VAL A 1 92 ? 23.352 15.276 -21.890 1.00 43.50 92 VAL A C 1
ATOM 695 O O . VAL A 1 92 ? 23.855 14.154 -21.958 1.00 43.50 92 VAL A O 1
ATOM 698 N N . ASP A 1 93 ? 23.992 16.321 -21.360 1.00 43.97 93 ASP A N 1
ATOM 699 C CA . ASP A 1 93 ? 25.238 16.154 -20.614 1.00 43.97 93 ASP A CA 1
ATOM 700 C C . ASP A 1 93 ? 24.908 15.435 -19.304 1.00 43.97 93 ASP A C 1
ATOM 702 O O . ASP A 1 93 ? 24.349 16.003 -18.359 1.00 43.97 93 ASP A O 1
ATOM 706 N N . LEU A 1 94 ? 25.198 14.137 -19.284 1.00 41.34 94 LEU A N 1
ATOM 707 C CA . LEU A 1 94 ? 24.888 13.234 -18.181 1.00 41.34 94 LEU A CA 1
ATOM 708 C C . LEU A 1 94 ? 25.574 13.667 -16.876 1.00 41.34 94 LEU A C 1
ATOM 710 O O . LEU A 1 94 ? 25.092 13.331 -15.797 1.00 41.34 94 LEU A O 1
ATOM 714 N N . THR A 1 95 ? 26.657 14.440 -16.962 1.00 37.62 95 THR A N 1
ATOM 715 C CA . THR A 1 95 ? 27.504 14.827 -15.827 1.00 37.62 95 THR A CA 1
ATOM 716 C C . THR A 1 95 ? 26.931 16.021 -15.065 1.00 37.62 95 THR A C 1
ATOM 718 O O . THR A 1 95 ? 26.802 15.980 -13.843 1.00 37.62 95 THR A O 1
ATOM 721 N N . GLU A 1 96 ? 26.522 17.070 -15.783 1.00 38.97 96 GLU A N 1
ATOM 722 C CA . GLU A 1 96 ? 25.855 18.248 -15.205 1.00 38.97 96 GLU A CA 1
ATOM 723 C C . GLU A 1 96 ? 24.438 17.903 -14.715 1.00 38.97 96 GLU A C 1
ATOM 725 O O . GLU A 1 96 ? 23.973 18.396 -13.682 1.00 38.97 96 GLU A O 1
ATOM 730 N N . THR A 1 97 ? 23.793 16.963 -15.413 1.00 40.59 97 THR A N 1
ATOM 731 C CA . THR A 1 97 ? 22.558 16.302 -14.988 1.00 40.59 97 THR A CA 1
ATOM 732 C C . THR A 1 97 ? 22.793 15.605 -13.640 1.00 40.59 97 THR A C 1
ATOM 734 O O . THR A 1 97 ? 22.159 15.969 -12.659 1.00 40.59 97 THR A O 1
ATOM 737 N N . TYR A 1 98 ? 23.793 14.726 -13.517 1.00 35.91 98 TYR A N 1
ATOM 738 C CA . TYR A 1 98 ? 24.108 14.006 -12.273 1.00 35.91 98 TYR A CA 1
ATOM 739 C C . TYR A 1 98 ? 24.411 14.908 -11.053 1.00 35.91 98 TYR A C 1
ATOM 741 O O . TYR A 1 98 ? 23.957 14.617 -9.947 1.00 35.91 98 TYR A O 1
ATOM 749 N N . ILE A 1 99 ? 25.132 16.022 -11.226 1.00 39.09 99 ILE A N 1
ATOM 750 C CA . ILE A 1 99 ? 25.510 16.923 -10.114 1.00 39.09 99 ILE A CA 1
ATOM 751 C C . ILE A 1 99 ? 24.307 17.725 -9.593 1.00 39.09 99 ILE A C 1
ATOM 753 O O . ILE A 1 99 ? 24.080 17.780 -8.384 1.00 39.09 99 ILE A O 1
ATOM 757 N N . ASN A 1 100 ? 23.464 18.258 -10.483 1.00 42.03 100 ASN A N 1
ATOM 758 C CA . ASN A 1 100 ? 22.189 18.874 -10.088 1.00 42.03 100 ASN A CA 1
ATOM 759 C C . ASN A 1 100 ? 21.183 17.834 -9.533 1.00 42.03 100 ASN A C 1
ATOM 761 O O . ASN A 1 100 ? 20.167 18.197 -8.940 1.00 42.03 100 ASN A O 1
ATOM 765 N N . HIS A 1 101 ? 21.448 16.534 -9.720 1.00 42.72 101 HIS A N 1
ATOM 766 C CA . HIS A 1 101 ? 20.587 15.425 -9.301 1.00 42.72 101 HIS A CA 1
ATOM 767 C C . HIS A 1 101 ? 20.820 14.927 -7.864 1.00 42.72 101 HIS A C 1
ATOM 769 O O . HIS A 1 101 ? 19.895 14.397 -7.248 1.00 42.72 101 HIS A O 1
ATOM 775 N N . THR A 1 102 ? 22.002 15.112 -7.273 1.00 36.66 102 THR A N 1
ATOM 776 C CA . THR A 1 102 ? 22.212 14.796 -5.843 1.00 36.66 102 THR A CA 1
ATOM 777 C C . THR A 1 102 ? 21.433 15.722 -4.909 1.00 36.66 102 THR A C 1
ATOM 779 O O . THR A 1 102 ? 21.020 15.299 -3.828 1.00 36.66 102 THR A O 1
ATOM 782 N N . ASP A 1 103 ? 21.166 16.953 -5.346 1.00 36.34 103 ASP A N 1
ATOM 783 C CA . ASP A 1 103 ? 20.284 17.882 -4.638 1.00 36.34 103 ASP A CA 1
ATOM 784 C C . ASP A 1 103 ? 18.793 17.614 -4.955 1.00 36.34 103 ASP A C 1
ATOM 786 O O . ASP A 1 103 ? 17.945 17.800 -4.086 1.00 36.34 103 ASP A O 1
ATOM 790 N N . TYR A 1 104 ? 18.466 17.032 -6.122 1.00 37.31 104 TYR A N 1
ATOM 791 C CA . TYR A 1 104 ? 17.113 16.563 -6.500 1.00 37.31 104 TYR A CA 1
ATOM 792 C C . TYR A 1 104 ? 16.567 15.442 -5.596 1.00 37.31 104 TYR A C 1
ATOM 794 O O . TYR A 1 104 ? 15.376 15.438 -5.290 1.00 37.31 104 TYR A O 1
ATOM 802 N N . ILE A 1 105 ? 17.419 14.516 -5.133 1.00 42.75 105 ILE A N 1
ATOM 803 C CA . ILE A 1 105 ? 17.029 13.449 -4.184 1.00 42.75 105 ILE A CA 1
ATOM 804 C C . ILE A 1 105 ? 16.749 14.020 -2.782 1.00 42.75 105 ILE A C 1
ATOM 806 O O . ILE A 1 105 ? 15.967 13.452 -2.024 1.00 42.75 105 ILE A O 1
ATOM 810 N N . LYS A 1 106 ? 17.355 15.158 -2.424 1.00 39.84 106 LYS A N 1
ATOM 811 C CA . LYS A 1 106 ? 17.118 15.815 -1.129 1.00 39.84 106 LYS A CA 1
ATOM 812 C C . LYS A 1 106 ? 15.829 16.644 -1.105 1.00 39.84 106 LYS A C 1
ATOM 814 O O . LYS A 1 106 ? 15.278 16.845 -0.028 1.00 39.84 106 LYS A O 1
ATOM 819 N N . ASP A 1 107 ? 15.342 17.072 -2.272 1.00 36.19 107 ASP A N 1
ATOM 820 C CA . ASP A 1 107 ? 14.161 17.935 -2.438 1.00 36.19 107 ASP A CA 1
ATOM 821 C C . ASP A 1 107 ? 12.844 17.168 -2.700 1.00 36.19 107 ASP A C 1
ATOM 823 O O . ASP A 1 107 ? 11.787 17.777 -2.890 1.00 36.19 107 ASP A O 1
ATOM 827 N N . THR A 1 108 ? 12.850 15.827 -2.695 1.00 45.00 108 THR A N 1
ATOM 828 C CA . THR A 1 108 ? 11.612 15.025 -2.693 1.00 45.00 108 THR A CA 1
ATOM 829 C C . THR A 1 108 ? 10.920 15.116 -1.331 1.00 45.00 108 THR A C 1
ATOM 831 O O . THR A 1 108 ? 11.188 14.349 -0.411 1.00 45.00 108 THR A O 1
ATOM 834 N N . MET A 1 109 ? 10.045 16.117 -1.210 1.00 46.94 109 MET A N 1
ATOM 835 C CA . MET A 1 109 ? 9.341 16.491 0.015 1.00 46.94 109 MET A CA 1
ATOM 836 C C . MET A 1 109 ? 8.363 15.419 0.544 1.00 46.94 109 MET A C 1
ATOM 838 O O . MET A 1 109 ? 7.587 14.802 -0.184 1.00 46.94 109 MET A O 1
ATOM 842 N N . ASP A 1 110 ? 8.359 15.332 1.872 1.00 57.34 110 ASP A N 1
ATOM 843 C CA . ASP A 1 110 ? 7.309 14.901 2.807 1.00 57.34 110 ASP A CA 1
ATOM 844 C C . ASP A 1 110 ? 6.990 13.402 2.972 1.00 57.34 110 ASP A C 1
ATOM 846 O O . ASP A 1 110 ? 6.714 12.951 4.085 1.00 57.34 110 ASP A O 1
ATOM 850 N N . VAL A 1 111 ? 7.127 12.572 1.930 1.00 61.53 111 VAL A N 1
ATOM 851 C CA . VAL A 1 111 ? 6.947 11.115 2.112 1.00 61.53 111 VAL A CA 1
ATOM 852 C C . VAL A 1 111 ? 8.027 10.545 3.035 1.00 61.53 111 VAL A C 1
ATOM 854 O O . VAL A 1 111 ? 7.703 9.734 3.901 1.00 61.53 111 VAL A O 1
ATOM 857 N N . ASP A 1 112 ? 9.284 10.986 2.901 1.00 66.25 112 ASP A N 1
ATOM 858 C CA . ASP A 1 112 ? 10.436 10.530 3.704 1.00 66.25 112 ASP A CA 1
ATOM 859 C C . ASP A 1 112 ? 10.488 11.056 5.140 1.00 66.25 112 ASP A C 1
ATOM 861 O O . ASP A 1 112 ? 11.116 10.437 6.012 1.00 66.25 112 ASP A O 1
ATOM 865 N N . SER A 1 113 ? 9.766 12.137 5.428 1.00 71.44 113 SER A N 1
ATOM 866 C CA . SER A 1 113 ? 9.541 12.601 6.797 1.00 71.44 113 SER A CA 1
ATOM 867 C C . SER A 1 113 ? 8.393 11.884 7.490 1.00 71.44 113 SER A C 1
ATOM 869 O O . SER A 1 113 ? 8.418 11.849 8.719 1.00 71.44 113 SER A O 1
ATOM 871 N N . ALA A 1 114 ? 7.446 11.282 6.760 1.00 80.06 114 ALA A N 1
ATOM 872 C CA . ALA A 1 114 ? 6.331 10.564 7.369 1.00 80.06 114 ALA A CA 1
ATOM 873 C C . ALA A 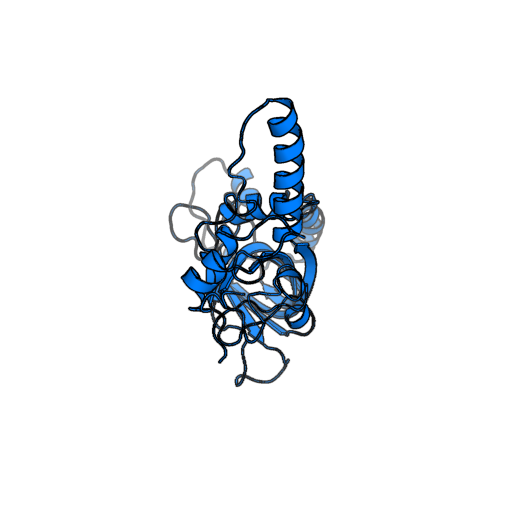1 114 ? 6.833 9.476 8.336 1.00 80.06 114 ALA A C 1
ATOM 875 O O . ALA A 1 114 ? 7.687 8.644 8.005 1.00 80.06 114 ALA A O 1
ATOM 876 N N . ARG A 1 115 ? 6.311 9.507 9.562 1.00 83.50 115 ARG A N 1
ATOM 877 C CA . ARG A 1 115 ? 6.633 8.583 10.656 1.00 83.50 115 ARG A CA 1
ATOM 878 C C . ARG A 1 115 ? 5.492 7.626 10.973 1.00 83.50 115 ARG A C 1
ATOM 880 O O . ARG A 1 115 ? 5.729 6.661 11.693 1.00 83.50 115 ARG A O 1
ATOM 887 N N . THR A 1 116 ? 4.301 7.869 10.430 1.00 87.94 116 THR A N 1
ATOM 888 C CA . THR A 1 116 ? 3.098 7.051 10.647 1.00 87.94 116 THR A CA 1
ATOM 889 C C . THR A 1 116 ? 2.390 6.721 9.334 1.00 87.94 116 THR A C 1
ATOM 891 O O . THR A 1 116 ? 2.519 7.436 8.334 1.00 87.94 116 THR A O 1
ATOM 894 N N . GLY A 1 117 ? 1.596 5.653 9.331 1.00 88.44 117 GLY A N 1
ATOM 895 C CA . GLY A 1 117 ? 0.741 5.289 8.207 1.00 88.44 117 GLY A CA 1
ATOM 896 C C . GLY A 1 117 ? -0.333 6.339 7.928 1.00 88.44 117 GLY A C 1
ATOM 897 O O . GLY A 1 117 ? -0.637 6.621 6.769 1.00 88.44 117 GLY A O 1
ATOM 898 N N . LEU A 1 118 ? -0.874 6.976 8.966 1.00 85.69 118 LEU A N 1
ATOM 899 C CA . LEU A 1 118 ? -1.853 8.057 8.816 1.00 85.69 118 LEU A CA 1
ATOM 900 C C . LEU A 1 118 ? -1.279 9.316 8.151 1.00 85.69 118 LEU A C 1
ATOM 902 O O . LEU A 1 118 ? -2.010 10.024 7.457 1.00 85.69 118 LEU A O 1
ATOM 906 N N . GLU A 1 119 ? 0.011 9.608 8.327 1.00 85.88 119 GLU A N 1
ATOM 907 C CA . GLU A 1 119 ? 0.695 10.660 7.565 1.00 85.88 119 GLU A CA 1
ATOM 908 C C . GLU A 1 119 ? 0.828 10.271 6.091 1.00 85.88 119 GLU A C 1
ATOM 910 O O . GLU A 1 119 ? 0.427 11.049 5.226 1.00 85.88 119 GLU A O 1
ATOM 915 N N . LEU A 1 120 ? 1.261 9.038 5.792 1.00 86.56 120 LEU A N 1
ATOM 916 C CA . LEU A 1 120 ? 1.301 8.529 4.412 1.00 86.56 120 LEU A CA 1
ATOM 917 C C . LEU A 1 120 ? -0.073 8.576 3.731 1.00 86.56 120 LEU A C 1
ATOM 919 O O . LEU A 1 120 ? -0.173 8.930 2.555 1.00 86.56 120 LEU A O 1
ATOM 923 N N . LEU A 1 121 ? -1.144 8.281 4.469 1.00 85.38 121 LEU A N 1
ATOM 924 C CA . LEU A 1 121 ? -2.511 8.326 3.954 1.00 85.38 121 LEU A CA 1
ATOM 925 C C . LEU A 1 121 ? -2.917 9.739 3.502 1.00 85.38 121 LEU A C 1
ATOM 927 O O . LEU A 1 121 ? -3.603 9.892 2.491 1.00 85.38 121 LEU A O 1
ATOM 931 N N . LYS A 1 122 ? -2.467 10.787 4.206 1.00 81.69 122 LYS A N 1
ATOM 932 C CA . LYS A 1 122 ? -2.715 12.182 3.801 1.00 81.69 122 LYS A CA 1
ATOM 933 C C . LYS A 1 122 ? -2.043 12.515 2.470 1.00 81.69 122 LYS A C 1
ATOM 935 O O . LYS A 1 122 ? -2.615 13.274 1.689 1.00 81.69 122 LYS A O 1
ATOM 940 N N . HIS A 1 123 ? -0.866 11.947 2.203 1.00 76.94 123 HIS A N 1
ATOM 941 C CA . HIS A 1 123 ? -0.178 12.115 0.921 1.00 76.94 123 HIS A CA 1
ATOM 942 C C . HIS A 1 123 ? -0.914 11.398 -0.209 1.00 76.94 123 HIS A C 1
ATOM 944 O O . HIS A 1 123 ? -1.158 12.002 -1.250 1.00 76.94 123 HIS A O 1
ATOM 950 N N . LEU A 1 124 ? -1.335 10.153 0.022 1.00 78.44 124 LEU A N 1
ATOM 951 C CA . LEU A 1 124 ? -2.026 9.322 -0.965 1.00 78.44 124 LEU A CA 1
ATOM 952 C C . LEU A 1 124 ? -3.298 9.983 -1.534 1.00 78.44 124 LEU A C 1
ATOM 954 O O . LEU A 1 124 ? -3.577 9.863 -2.723 1.00 78.44 124 LEU A O 1
ATOM 958 N N . ASN A 1 125 ? -4.045 10.725 -0.709 1.00 68.69 125 ASN A N 1
ATOM 959 C CA . ASN A 1 125 ? -5.329 11.333 -1.083 1.00 68.69 125 ASN A CA 1
ATOM 960 C C . ASN A 1 125 ? -5.255 12.410 -2.186 1.00 68.69 125 ASN A C 1
ATOM 962 O O . ASN A 1 125 ? -6.303 12.890 -2.615 1.00 68.69 125 ASN A O 1
ATOM 966 N N . LYS A 1 126 ? -4.059 12.818 -2.634 1.00 64.62 126 LYS A N 1
ATOM 967 C CA . LYS A 1 126 ? -3.901 13.886 -3.635 1.00 64.62 126 LYS A CA 1
ATOM 968 C C . LYS A 1 126 ? -4.081 13.416 -5.077 1.00 64.62 126 LYS A C 1
ATOM 970 O O . LYS A 1 126 ? -4.701 14.138 -5.842 1.00 64.62 126 LYS A O 1
ATOM 975 N N . ASN A 1 127 ? -3.588 12.227 -5.431 1.00 68.88 127 ASN A N 1
ATOM 976 C CA . ASN A 1 127 ? -3.738 11.621 -6.760 1.00 68.88 127 ASN A CA 1
ATOM 977 C C . ASN A 1 127 ? -3.541 10.112 -6.663 1.00 68.88 127 ASN A C 1
ATOM 979 O O . ASN A 1 127 ? -2.434 9.590 -6.800 1.00 68.88 127 ASN A O 1
ATOM 983 N N . VAL A 1 128 ? -4.637 9.415 -6.383 1.00 82.00 128 VAL A N 1
ATOM 984 C CA . VAL A 1 128 ? -4.627 7.976 -6.144 1.00 82.00 128 VAL A CA 1
ATOM 985 C C . VAL A 1 128 ? -5.063 7.211 -7.384 1.00 82.00 128 VAL A C 1
ATOM 987 O O . VAL A 1 128 ? -6.037 7.561 -8.051 1.00 82.00 128 VAL A O 1
ATOM 990 N N . SER A 1 129 ? -4.344 6.137 -7.674 1.00 87.88 129 SER A N 1
ATOM 991 C CA . SER A 1 129 ? -4.658 5.203 -8.748 1.00 87.88 129 SER A CA 1
ATOM 992 C C . SER A 1 129 ? -5.123 3.897 -8.130 1.00 87.88 129 SER A C 1
ATOM 994 O O . SER A 1 129 ? -4.398 3.266 -7.365 1.00 87.88 129 SER A O 1
ATOM 996 N N . ARG A 1 130 ? 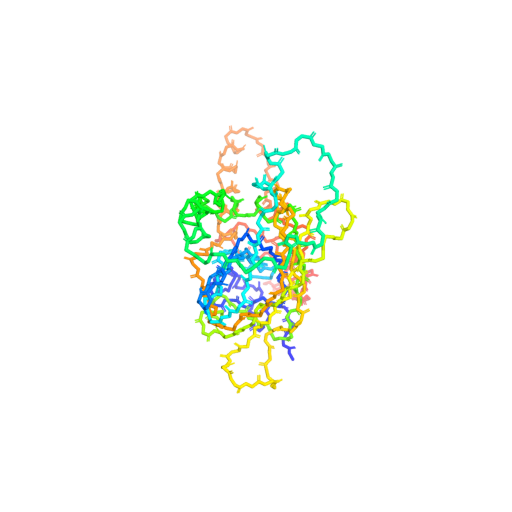-6.350 3.496 -8.452 1.00 91.88 130 ARG A N 1
ATOM 997 C CA . ARG A 1 130 ? -6.928 2.233 -7.996 1.00 91.88 130 ARG A CA 1
ATOM 998 C C . ARG A 1 130 ? -6.414 1.109 -8.887 1.00 91.88 130 ARG A C 1
ATOM 1000 O O . ARG A 1 130 ? -6.738 1.078 -10.071 1.00 91.88 130 ARG A O 1
ATOM 1007 N N . ILE A 1 131 ? -5.682 0.173 -8.303 1.00 92.44 131 ILE A N 1
ATOM 1008 C CA . ILE A 1 131 ? -5.225 -1.051 -8.953 1.00 92.44 131 ILE A CA 1
ATOM 1009 C C . ILE A 1 131 ? -6.041 -2.228 -8.427 1.00 92.44 131 ILE A C 1
ATOM 1011 O O . ILE A 1 131 ? -6.265 -2.368 -7.221 1.00 92.44 131 ILE A O 1
ATOM 1015 N N . VAL A 1 132 ? -6.470 -3.095 -9.340 1.00 93.06 132 VAL A N 1
ATOM 1016 C CA . VAL A 1 132 ? -7.072 -4.387 -9.004 1.00 93.06 132 VAL A CA 1
ATOM 1017 C C . VAL A 1 132 ? -6.125 -5.475 -9.476 1.00 93.06 132 VAL A C 1
ATOM 1019 O O . VAL A 1 132 ? -5.961 -5.686 -10.674 1.00 93.06 132 VAL A O 1
ATOM 1022 N N . ALA A 1 133 ? -5.511 -6.168 -8.525 1.00 92.56 133 ALA A N 1
ATOM 1023 C CA . ALA A 1 133 ? -4.574 -7.239 -8.805 1.00 92.56 133 ALA A CA 1
ATOM 1024 C C . ALA A 1 133 ? -5.269 -8.427 -9.493 1.00 92.56 133 ALA A C 1
ATOM 1026 O O . ALA A 1 133 ? -6.402 -8.813 -9.151 1.00 92.56 133 ALA A O 1
ATOM 1027 N N . GLU A 1 134 ? -4.558 -9.039 -10.436 1.00 91.81 134 GLU A N 1
ATOM 1028 C CA . GLU A 1 134 ? -4.909 -10.332 -11.021 1.00 91.81 134 GLU A CA 1
ATOM 1029 C C . GLU A 1 134 ? -4.848 -11.401 -9.927 1.00 91.81 134 GLU A C 1
ATOM 1031 O O . GLU A 1 134 ? -5.829 -12.110 -9.685 1.00 91.81 134 GLU A O 1
ATOM 1036 N N . VAL A 1 135 ? -3.733 -11.425 -9.191 1.00 91.25 135 VAL A N 1
ATOM 1037 C CA . VAL A 1 135 ? -3.482 -12.304 -8.047 1.00 91.25 135 VAL A CA 1
ATOM 1038 C C . VAL A 1 135 ? -3.332 -11.453 -6.779 1.00 91.25 135 VAL A C 1
ATOM 1040 O O . VAL A 1 135 ? -2.472 -10.575 -6.753 1.00 91.25 135 VAL A O 1
ATOM 1043 N N . PRO A 1 136 ? -4.125 -11.685 -5.711 1.00 93.19 136 PRO A N 1
ATOM 1044 C CA . PRO A 1 136 ? -3.946 -10.974 -4.446 1.00 93.19 136 PRO A CA 1
ATOM 1045 C C . PRO A 1 136 ? -2.533 -11.168 -3.886 1.00 93.19 136 PRO A C 1
ATOM 1047 O O . PRO A 1 136 ? -2.040 -12.298 -3.812 1.00 93.19 136 PRO A O 1
ATOM 1050 N N . PHE A 1 137 ? -1.914 -10.079 -3.441 1.00 94.19 137 PHE A N 1
ATOM 1051 C CA . PHE A 1 137 ? -0.543 -10.063 -2.928 1.00 94.19 137 PHE A CA 1
ATOM 1052 C C . PHE A 1 137 ? -0.448 -9.264 -1.631 1.00 94.19 137 PHE A C 1
ATOM 1054 O O . PHE A 1 137 ? -1.392 -8.573 -1.260 1.00 94.19 137 PHE A O 1
ATOM 1061 N N . SER A 1 138 ? 0.668 -9.396 -0.926 1.00 95.62 138 SER A N 1
ATOM 1062 C CA . SER A 1 138 ? 1.000 -8.730 0.337 1.00 95.62 138 SER A CA 1
ATOM 1063 C C . SER A 1 138 ? 2.287 -7.909 0.200 1.00 95.62 138 SER A C 1
ATOM 1065 O O . SER A 1 138 ? 2.956 -7.969 -0.830 1.00 95.62 138 SER A O 1
ATOM 1067 N N . PHE A 1 139 ? 2.677 -7.162 1.236 1.00 96.38 139 PHE A N 1
ATOM 1068 C CA . PHE A 1 139 ? 3.986 -6.499 1.221 1.00 96.38 139 PHE A CA 1
ATOM 1069 C C . PHE A 1 139 ? 5.145 -7.499 1.269 1.00 96.38 139 PHE A C 1
ATOM 1071 O O . PHE A 1 139 ? 6.163 -7.270 0.623 1.00 96.38 139 PHE A O 1
ATOM 1078 N N . HIS A 1 140 ? 4.960 -8.640 1.936 1.00 95.56 140 HIS A N 1
ATOM 1079 C CA . HIS A 1 140 ? 5.924 -9.737 1.871 1.00 95.56 140 HIS A CA 1
ATOM 1080 C C . HIS A 1 140 ? 6.129 -10.249 0.438 1.00 95.56 140 HIS A C 1
ATOM 1082 O O . HIS A 1 140 ? 7.262 -10.451 0.008 1.00 95.56 140 HIS A O 1
ATOM 1088 N N . ASP A 1 141 ? 5.041 -10.393 -0.322 1.00 94.75 141 ASP A N 1
ATOM 1089 C CA . ASP A 1 141 ? 5.107 -10.811 -1.726 1.00 94.75 141 ASP A CA 1
ATOM 1090 C C . ASP A 1 141 ? 5.840 -9.766 -2.600 1.00 94.75 141 ASP A C 1
ATOM 1092 O O . ASP A 1 141 ? 6.576 -10.140 -3.512 1.00 94.75 141 ASP A O 1
ATOM 1096 N N . ILE A 1 142 ? 5.679 -8.465 -2.306 1.00 93.94 142 ILE A N 1
ATOM 1097 C CA . ILE A 1 142 ? 6.340 -7.363 -3.033 1.00 93.94 142 ILE A CA 1
ATOM 1098 C C . ILE A 1 142 ? 7.871 -7.438 -2.914 1.00 93.94 142 ILE A C 1
ATOM 1100 O O . ILE A 1 142 ? 8.564 -7.210 -3.898 1.00 93.94 142 ILE A O 1
ATOM 1104 N N . GLU A 1 143 ? 8.430 -7.764 -1.745 1.00 89.12 143 GLU A N 1
ATOM 1105 C CA . GLU A 1 143 ? 9.895 -7.803 -1.552 1.00 89.12 143 GLU A CA 1
ATOM 1106 C C . GLU A 1 143 ? 10.609 -8.903 -2.347 1.00 89.12 143 GLU A C 1
ATOM 1108 O O . GLU A 1 143 ? 11.826 -8.840 -2.566 1.00 89.12 143 GLU A O 1
ATOM 1113 N N . ALA A 1 144 ? 9.873 -9.931 -2.757 1.00 81.88 144 ALA A N 1
ATOM 1114 C CA . ALA A 1 144 ? 10.373 -10.984 -3.630 1.00 81.88 144 ALA A CA 1
ATOM 1115 C C . ALA A 1 144 ? 10.134 -10.673 -5.117 1.00 81.88 144 ALA A C 1
ATOM 1117 O O . ALA A 1 144 ? 10.741 -11.319 -5.969 1.00 81.88 144 ALA A O 1
ATOM 1118 N N . ALA A 1 145 ? 9.290 -9.685 -5.424 1.00 91.94 145 ALA A N 1
ATOM 1119 C CA . ALA A 1 145 ? 8.763 -9.460 -6.757 1.00 91.94 145 ALA A CA 1
ATOM 1120 C C . ALA A 1 145 ? 9.716 -8.687 -7.677 1.00 91.94 145 ALA A C 1
ATOM 1122 O O . ALA A 1 145 ? 10.506 -7.829 -7.269 1.00 91.94 145 ALA A O 1
ATOM 1123 N N . TRP A 1 146 ? 9.556 -8.959 -8.964 1.00 91.88 146 TRP A N 1
ATOM 1124 C CA . TRP A 1 146 ? 10.163 -8.235 -10.069 1.00 91.88 146 TRP A CA 1
ATOM 1125 C C . TRP A 1 146 ? 9.107 -7.427 -10.801 1.00 91.88 146 TRP A C 1
ATOM 1127 O O . TRP A 1 146 ? 7.908 -7.670 -10.666 1.00 91.88 146 TRP A O 1
ATOM 1137 N N . GLY A 1 147 ? 9.530 -6.441 -11.575 1.00 90.12 147 GLY A N 1
ATOM 1138 C CA . GLY A 1 147 ? 8.587 -5.700 -12.387 1.00 90.12 147 GLY A CA 1
ATOM 1139 C C . GLY A 1 147 ? 9.216 -4.679 -13.300 1.00 90.12 147 GLY A C 1
ATOM 1140 O O . GLY A 1 147 ? 10.440 -4.591 -13.446 1.00 90.12 147 GLY A O 1
ATOM 1141 N N . SER A 1 148 ? 8.326 -3.905 -13.899 1.00 85.00 148 SER A N 1
ATOM 1142 C CA . SER A 1 148 ? 8.649 -2.829 -14.818 1.00 85.00 148 SER A CA 1
ATOM 1143 C C . SER A 1 148 ? 7.954 -1.550 -14.396 1.00 85.00 148 SER A C 1
ATOM 1145 O O . SER A 1 148 ? 6.831 -1.565 -13.895 1.00 85.00 148 SER A O 1
ATOM 1147 N N . ILE A 1 149 ? 8.606 -0.432 -14.683 1.00 81.06 149 ILE A N 1
ATOM 1148 C CA . ILE A 1 149 ? 7.953 0.861 -14.846 1.00 81.06 149 ILE A CA 1
ATOM 1149 C C . ILE A 1 149 ? 8.251 1.356 -16.257 1.00 81.06 149 ILE A C 1
ATOM 1151 O O . ILE A 1 149 ? 9.397 1.333 -16.711 1.00 81.06 149 ILE A O 1
ATOM 1155 N N . TYR A 1 150 ? 7.222 1.805 -16.961 1.00 79.00 150 TYR A N 1
ATOM 1156 C CA . TYR A 1 150 ? 7.357 2.441 -18.263 1.00 79.00 150 TYR A CA 1
ATOM 1157 C C . TYR A 1 150 ? 6.453 3.655 -18.320 1.00 79.00 150 TYR A C 1
ATOM 1159 O O . TYR A 1 150 ? 5.341 3.672 -17.798 1.00 79.00 150 TYR A O 1
ATOM 1167 N N . GLY A 1 151 ? 6.968 4.728 -18.900 1.00 65.56 151 GLY A N 1
ATOM 1168 C CA . GLY A 1 151 ? 6.313 6.021 -18.850 1.00 65.56 151 GLY A CA 1
ATOM 1169 C C . GLY A 1 151 ? 6.490 6.778 -20.145 1.00 65.56 151 GLY A C 1
ATOM 1170 O O . GLY A 1 151 ? 7.599 6.899 -20.667 1.00 65.56 151 GLY A O 1
ATOM 1171 N N . PHE A 1 152 ? 5.374 7.326 -20.611 1.00 54.97 152 PHE A N 1
ATOM 1172 C CA . PHE A 1 152 ? 5.347 8.440 -21.535 1.00 54.97 152 PHE A CA 1
ATOM 1173 C C . PHE A 1 152 ? 4.937 9.649 -20.713 1.00 54.97 152 PHE A C 1
ATOM 1175 O O . PHE A 1 152 ? 3.794 9.745 -20.267 1.00 54.97 152 PHE A O 1
ATOM 1182 N N . ASN A 1 153 ? 5.855 10.588 -20.535 1.00 49.78 153 ASN A N 1
ATOM 1183 C CA . ASN A 1 153 ? 5.480 11.923 -20.110 1.00 49.78 153 ASN A CA 1
ATOM 1184 C C . ASN A 1 153 ? 4.724 12.603 -21.256 1.00 49.78 153 ASN A C 1
ATOM 1186 O O . ASN A 1 153 ? 5.294 13.331 -22.069 1.00 49.78 153 ASN A O 1
ATOM 1190 N N . VAL A 1 154 ? 3.432 12.315 -21.356 1.00 42.19 154 VAL A N 1
ATOM 1191 C CA . VAL A 1 154 ? 2.512 13.143 -22.117 1.00 42.19 154 VAL A CA 1
ATOM 1192 C C . VAL A 1 154 ? 1.993 14.144 -21.110 1.00 42.19 154 VAL A C 1
ATOM 1194 O O . VAL A 1 154 ? 1.260 13.773 -20.199 1.00 42.19 154 VAL A O 1
ATOM 1197 N N . ASP A 1 155 ? 2.422 15.395 -21.245 1.00 41.53 155 ASP A N 1
ATOM 1198 C CA . ASP A 1 155 ? 1.761 16.529 -20.613 1.00 41.53 155 ASP A CA 1
ATOM 1199 C C . ASP A 1 155 ? 0.312 16.504 -21.126 1.00 41.53 155 ASP A C 1
ATOM 1201 O O . ASP A 1 155 ? 0.0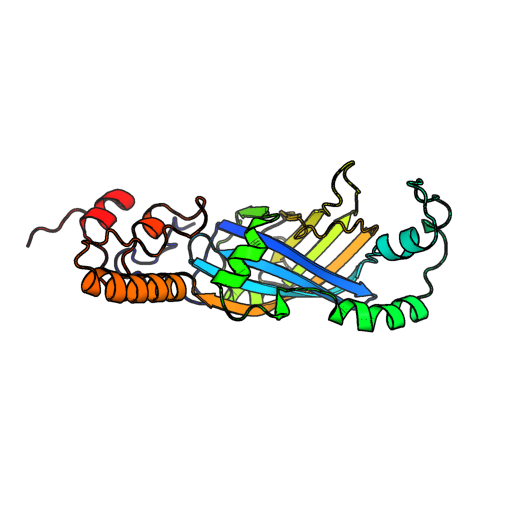15 16.970 -22.231 1.00 41.53 155 ASP A O 1
ATOM 1205 N N . ILE A 1 156 ? -0.579 15.797 -20.417 1.00 41.22 156 ILE A N 1
ATOM 1206 C CA . ILE A 1 156 ? -1.992 15.754 -20.774 1.00 41.22 156 ILE A CA 1
ATOM 1207 C C . ILE A 1 156 ? -2.496 17.137 -20.406 1.00 41.22 156 ILE A C 1
ATOM 1209 O O . ILE A 1 156 ? -2.746 17.431 -19.240 1.00 41.22 156 ILE A O 1
ATOM 1213 N N . MET A 1 157 ? -2.506 17.988 -21.430 1.00 38.34 157 MET A N 1
ATOM 1214 C CA . MET A 1 157 ? -2.956 19.369 -21.456 1.00 38.34 157 MET A CA 1
ATOM 1215 C C . MET A 1 157 ? -3.783 19.751 -20.217 1.00 38.34 157 MET A C 1
ATOM 1217 O O . MET A 1 157 ? -4.927 19.318 -20.101 1.00 38.34 157 MET A O 1
ATOM 1221 N N . LEU A 1 158 ? -3.204 20.621 -19.369 1.00 39.88 158 LEU A N 1
ATOM 1222 C CA . LEU A 1 158 ? -3.849 21.488 -18.357 1.00 39.88 158 LEU A CA 1
ATOM 1223 C C . LEU A 1 158 ? -3.642 21.193 -16.850 1.00 39.88 158 LEU A C 1
ATOM 1225 O O . LEU A 1 158 ? -4.272 21.897 -16.063 1.00 39.88 158 LEU A O 1
ATOM 1229 N N . ALA A 1 159 ? -2.762 20.281 -16.397 1.00 47.62 159 ALA A N 1
ATOM 1230 C CA . ALA A 1 159 ? -2.556 20.129 -14.935 1.00 47.62 159 ALA A CA 1
ATOM 1231 C C . ALA A 1 159 ? -1.198 19.611 -14.406 1.00 47.62 159 ALA A C 1
ATOM 1233 O O . ALA A 1 159 ? -1.043 19.531 -13.195 1.00 47.62 159 ALA A O 1
ATOM 1234 N N . GLY A 1 160 ? -0.203 19.257 -15.231 1.00 52.44 160 GLY A N 1
ATOM 1235 C CA . GLY A 1 160 ? 1.092 18.775 -14.703 1.00 52.44 160 GLY A CA 1
ATOM 1236 C C . GLY A 1 160 ? 1.054 17.395 -14.018 1.00 52.44 160 GLY A C 1
ATOM 1237 O O . GLY A 1 160 ? 1.994 17.026 -13.312 1.00 52.44 160 GLY A O 1
ATOM 1238 N N . VAL A 1 161 ? -0.008 16.615 -14.246 1.00 58.62 161 VAL A N 1
ATOM 1239 C CA . VAL A 1 161 ? -0.137 15.230 -13.775 1.00 58.62 161 VAL A CA 1
ATOM 1240 C C . VAL A 1 161 ? 0.592 14.292 -14.743 1.00 58.62 161 VAL A C 1
ATOM 1242 O O . VAL A 1 161 ? 0.289 14.253 -15.935 1.00 58.62 161 VAL A O 1
ATOM 1245 N N . GLN A 1 162 ? 1.546 13.521 -14.225 1.00 65.44 162 GLN A N 1
ATOM 1246 C CA . GLN A 1 162 ? 2.309 12.513 -14.964 1.00 65.44 162 GLN A CA 1
ATOM 1247 C C . GLN A 1 162 ? 1.686 11.131 -14.755 1.00 65.44 162 GLN A C 1
ATOM 1249 O O . GLN A 1 162 ? 1.278 10.786 -13.644 1.00 65.44 162 GLN A O 1
ATOM 1254 N N . LYS A 1 163 ? 1.622 10.341 -15.830 1.00 74.69 163 LYS A N 1
ATOM 1255 C CA . LYS A 1 163 ? 1.091 8.975 -15.839 1.00 74.69 163 LYS A CA 1
ATOM 1256 C C . LYS A 1 163 ? 2.217 7.988 -16.139 1.00 74.69 163 LYS A C 1
ATOM 1258 O O . LYS A 1 163 ? 2.890 8.107 -17.160 1.00 74.69 163 LYS A O 1
ATOM 1263 N N . TYR A 1 164 ? 2.361 6.989 -15.281 1.00 77.81 164 TYR A N 1
ATOM 1264 C CA . TYR A 1 164 ? 3.263 5.855 -15.459 1.00 77.81 164 TYR A CA 1
ATOM 1265 C C . TYR A 1 164 ? 2.453 4.577 -15.599 1.00 77.81 164 TYR A C 1
ATOM 1267 O O . TYR A 1 164 ? 1.322 4.508 -15.123 1.00 77.81 164 TYR A O 1
ATOM 1275 N N . TRP A 1 165 ? 3.036 3.569 -16.225 1.00 85.75 165 TRP A N 1
ATOM 1276 C CA . TRP A 1 165 ? 2.540 2.205 -16.221 1.00 85.75 165 TRP A CA 1
ATOM 1277 C C . TRP A 1 165 ? 3.501 1.340 -15.421 1.00 85.75 165 TRP A C 1
ATOM 1279 O O . TRP A 1 165 ? 4.720 1.515 -15.511 1.00 85.75 165 TRP A O 1
ATOM 1289 N N . ILE A 1 166 ? 2.941 0.452 -14.608 1.00 89.00 166 ILE A N 1
ATOM 1290 C CA . ILE A 1 166 ? 3.704 -0.468 -13.777 1.00 89.00 166 ILE A CA 1
ATOM 1291 C C . ILE A 1 166 ? 3.192 -1.895 -13.914 1.00 89.00 166 ILE A C 1
ATOM 1293 O O . ILE A 1 166 ? 1.986 -2.130 -14.028 1.00 89.00 166 ILE A O 1
ATOM 1297 N N . ASP A 1 167 ? 4.137 -2.819 -13.776 1.00 90.94 167 ASP A N 1
ATOM 1298 C CA . ASP A 1 167 ? 3.905 -4.255 -13.715 1.00 90.94 167 ASP A CA 1
ATOM 1299 C C . ASP A 1 167 ? 4.585 -4.862 -12.497 1.00 90.94 167 ASP A C 1
ATOM 1301 O O . ASP A 1 167 ? 5.632 -4.384 -12.042 1.00 90.94 167 ASP A O 1
ATOM 1305 N N . MET A 1 168 ? 4.034 -5.973 -12.014 1.00 91.44 168 MET A N 1
ATOM 1306 C CA . MET A 1 168 ? 4.670 -6.754 -10.965 1.00 91.44 168 MET A CA 1
ATOM 1307 C C . MET A 1 168 ? 4.406 -8.248 -11.134 1.00 91.44 168 MET A C 1
ATOM 1309 O O . MET A 1 168 ? 3.262 -8.676 -11.292 1.00 91.44 168 MET A O 1
ATOM 1313 N N . SER A 1 169 ? 5.476 -9.031 -11.035 1.00 90.56 169 SER A N 1
ATOM 1314 C CA . SER A 1 169 ? 5.509 -10.488 -11.132 1.00 90.56 169 SER A CA 1
ATOM 1315 C C . SER A 1 169 ? 6.239 -11.086 -9.929 1.00 90.56 169 SER A C 1
ATOM 1317 O O . SER A 1 169 ? 7.197 -10.476 -9.449 1.00 90.56 169 SER A O 1
ATOM 1319 N N . PRO A 1 170 ? 5.849 -12.271 -9.430 1.00 86.69 170 PRO A N 1
ATOM 1320 C CA . PRO A 1 170 ? 6.661 -13.005 -8.464 1.00 86.69 170 PRO A CA 1
ATOM 1321 C C . PRO A 1 170 ? 8.053 -13.383 -9.001 1.00 86.69 170 PRO A C 1
ATOM 1323 O O . PRO A 1 170 ? 8.982 -13.463 -8.204 1.00 86.69 170 PRO A O 1
ATOM 1326 N N . ASP A 1 171 ? 8.221 -13.562 -10.317 1.00 80.25 171 ASP A N 1
ATOM 1327 C CA . ASP A 1 171 ? 9.457 -14.075 -10.919 1.00 80.25 171 ASP A CA 1
ATOM 1328 C C . ASP A 1 171 ? 10.025 -13.153 -12.013 1.00 80.25 171 ASP A C 1
ATOM 1330 O O . ASP A 1 171 ? 9.303 -12.426 -12.692 1.00 80.25 171 ASP A O 1
ATOM 1334 N N . VAL A 1 172 ? 11.349 -13.219 -12.217 1.00 69.75 172 VAL A N 1
ATOM 1335 C CA . VAL A 1 172 ? 12.087 -12.472 -13.265 1.00 69.75 172 VAL A CA 1
ATOM 1336 C C . VAL A 1 172 ? 11.623 -12.860 -14.676 1.00 69.75 172 VAL A C 1
ATOM 1338 O O . VAL A 1 172 ? 11.756 -12.078 -15.614 1.00 69.75 172 VAL A O 1
ATOM 1341 N N . ILE A 1 173 ? 11.145 -14.099 -14.839 1.00 52.81 173 ILE A N 1
ATOM 1342 C CA . ILE A 1 173 ? 10.918 -14.750 -16.133 1.00 52.81 173 ILE A CA 1
ATOM 1343 C C . ILE A 1 173 ? 9.612 -15.549 -16.067 1.00 52.81 173 ILE A C 1
ATOM 1345 O O . ILE A 1 173 ? 9.643 -16.763 -15.902 1.00 52.81 173 ILE A O 1
ATOM 1349 N N . ALA A 1 174 ? 8.464 -14.886 -16.180 1.00 52.72 174 ALA A N 1
ATOM 1350 C CA . ALA A 1 174 ? 7.229 -15.524 -16.639 1.00 52.72 174 ALA A CA 1
ATOM 1351 C C . ALA A 1 174 ? 6.164 -14.464 -16.938 1.00 52.72 174 ALA A C 1
ATOM 1353 O O . ALA A 1 174 ? 5.680 -13.792 -16.031 1.00 52.72 174 ALA A O 1
ATOM 1354 N N . ASP A 1 175 ? 5.735 -14.398 -18.199 1.00 58.94 175 ASP A N 1
ATOM 1355 C CA . ASP A 1 175 ? 4.511 -13.701 -18.617 1.00 58.94 175 ASP A CA 1
ATOM 1356 C C . ASP A 1 175 ? 3.234 -14.436 -18.160 1.00 58.94 175 ASP A C 1
ATOM 1358 O O . ASP A 1 175 ? 2.126 -13.975 -18.427 1.00 58.94 175 ASP A O 1
ATOM 1362 N N . ASP A 1 176 ? 3.349 -15.577 -17.476 1.00 69.75 176 ASP A N 1
ATOM 1363 C CA . ASP A 1 176 ? 2.208 -16.446 -17.170 1.00 69.75 176 ASP A CA 1
ATOM 1364 C C . ASP A 1 176 ? 1.510 -16.086 -15.850 1.00 69.75 176 ASP A C 1
ATOM 1366 O O . ASP A 1 176 ? 0.294 -16.248 -15.733 1.00 69.75 176 ASP A O 1
ATOM 1370 N N . VAL A 1 177 ? 2.242 -15.558 -14.860 1.00 79.56 177 VAL A N 1
ATOM 1371 C CA . VAL A 1 177 ? 1.683 -15.167 -13.556 1.00 79.56 177 VAL A CA 1
ATOM 1372 C C . VAL A 1 177 ? 2.142 -13.762 -13.207 1.00 79.56 177 VAL A C 1
ATOM 1374 O O . VAL A 1 177 ? 3.306 -13.543 -12.902 1.00 79.56 177 VAL A O 1
ATOM 1377 N N . MET A 1 178 ? 1.204 -12.819 -13.203 1.00 88.06 178 MET A N 1
ATOM 1378 C CA . MET A 1 178 ? 1.443 -11.436 -12.804 1.00 88.06 178 MET A CA 1
ATOM 1379 C C . MET A 1 178 ? 0.565 -11.106 -11.602 1.00 88.06 178 MET A C 1
ATOM 1381 O O . MET A 1 178 ? -0.588 -11.534 -11.513 1.00 88.06 178 MET A O 1
ATOM 1385 N N . TYR A 1 179 ? 1.094 -10.326 -10.664 1.00 91.75 179 TYR A N 1
ATOM 1386 C CA . TYR A 1 179 ? 0.262 -9.701 -9.642 1.00 91.75 179 TYR A CA 1
ATOM 1387 C C . TYR A 1 179 ? -0.620 -8.627 -10.276 1.00 91.75 179 TYR A C 1
ATOM 1389 O O . TYR A 1 179 ? -1.816 -8.563 -9.986 1.00 91.75 179 TYR A O 1
ATOM 1397 N N . PHE A 1 180 ? -0.053 -7.829 -11.181 1.00 92.06 180 PHE A N 1
ATOM 1398 C CA . PHE A 1 180 ? -0.779 -6.899 -12.040 1.00 92.06 180 PHE A CA 1
ATOM 1399 C C . PHE A 1 180 ? 0.039 -6.546 -13.291 1.00 92.06 180 PHE A C 1
ATOM 1401 O O . PHE A 1 180 ? 1.271 -6.589 -13.252 1.00 92.06 180 PHE A O 1
ATOM 1408 N N . ARG A 1 181 ? -0.664 -6.170 -14.368 1.00 90.31 181 ARG A N 1
ATOM 1409 C CA . ARG A 1 181 ? -0.098 -5.727 -15.653 1.00 90.31 181 ARG A CA 1
ATOM 1410 C C . ARG A 1 181 ? -0.665 -4.388 -16.098 1.00 90.31 181 ARG A C 1
ATOM 1412 O O . ARG A 1 181 ? -1.847 -4.120 -15.860 1.00 90.31 181 ARG A O 1
ATOM 1419 N N . ASP A 1 182 ? 0.150 -3.587 -16.771 1.00 84.56 182 ASP A N 1
ATOM 1420 C CA . ASP A 1 182 ? -0.200 -2.345 -17.453 1.00 84.56 182 ASP A CA 1
ATOM 1421 C C . ASP A 1 182 ? -1.010 -1.376 -16.585 1.00 84.56 182 ASP A C 1
ATOM 1423 O O . ASP A 1 182 ? -1.872 -0.632 -17.068 1.00 84.56 182 ASP A O 1
ATOM 1427 N N . GLN A 1 183 ? -0.748 -1.366 -15.276 1.00 88.00 183 GLN A N 1
ATOM 1428 C CA . GLN A 1 183 ? -1.521 -0.550 -14.352 1.00 88.00 183 GLN A CA 1
ATOM 1429 C C . GLN A 1 183 ? -1.034 0.884 -14.393 1.00 88.00 183 GLN A C 1
ATOM 1431 O O . GLN A 1 183 ? 0.136 1.172 -14.145 1.00 88.00 183 GLN A O 1
ATOM 1436 N N . SER A 1 184 ? -1.951 1.804 -14.677 1.00 85.62 184 SER A N 1
ATOM 1437 C CA . SER A 1 184 ? -1.613 3.215 -14.689 1.00 85.62 184 SER A CA 1
ATOM 1438 C C . SER A 1 184 ? -1.553 3.797 -13.287 1.00 85.62 184 SER A C 1
ATOM 1440 O O . SER A 1 184 ? -2.535 3.706 -12.551 1.00 85.62 184 SER A O 1
ATOM 1442 N N . VAL A 1 185 ? -0.453 4.474 -12.974 1.00 82.50 185 VAL A N 1
ATOM 1443 C CA . VAL A 1 185 ? -0.256 5.202 -11.724 1.00 82.50 185 VAL A CA 1
ATOM 1444 C C . VAL A 1 185 ? 0.065 6.664 -12.002 1.00 82.50 185 VAL A C 1
ATOM 1446 O O . VAL A 1 185 ? 0.930 6.984 -12.817 1.00 82.50 185 VAL A O 1
ATOM 1449 N N . TYR A 1 186 ? -0.633 7.552 -11.304 1.00 76.94 186 TYR A N 1
ATOM 1450 C CA . TYR A 1 186 ? -0.425 8.995 -11.358 1.00 76.94 186 TYR A CA 1
ATOM 1451 C C . TYR A 1 186 ? 0.569 9.469 -10.293 1.00 76.94 186 TYR A C 1
ATOM 1453 O O . TYR A 1 186 ? 0.660 8.888 -9.207 1.00 76.94 186 TYR A O 1
ATOM 1461 N N . ASN A 1 187 ? 1.318 10.530 -10.600 1.00 73.06 187 ASN A N 1
ATOM 1462 C CA . ASN A 1 187 ? 2.166 11.204 -9.617 1.00 73.06 187 ASN A CA 1
ATOM 1463 C C . ASN A 1 187 ? 1.341 11.972 -8.573 1.00 73.06 187 ASN A C 1
ATOM 1465 O O . ASN A 1 187 ? 0.233 12.427 -8.840 1.00 73.06 187 ASN A O 1
ATOM 1469 N N . LEU A 1 188 ? 1.921 12.185 -7.391 1.00 66.38 188 LEU A N 1
ATOM 1470 C CA . LEU A 1 188 ? 1.296 12.890 -6.263 1.00 66.38 188 LEU A CA 1
ATOM 1471 C C . LEU A 1 188 ? 1.038 14.405 -6.465 1.00 66.38 188 LEU A C 1
ATOM 1473 O O . LEU A 1 188 ? 0.679 15.070 -5.500 1.00 66.38 188 LEU A O 1
ATOM 1477 N N . ASP A 1 189 ? 1.166 14.917 -7.694 1.00 58.69 189 ASP A N 1
ATOM 1478 C CA . ASP A 1 189 ? 1.043 16.324 -8.125 1.00 58.69 189 ASP A CA 1
ATOM 1479 C C . ASP A 1 189 ? 1.682 17.372 -7.198 1.00 58.69 189 ASP A C 1
ATOM 1481 O O . ASP A 1 189 ? 1.153 17.787 -6.167 1.00 58.69 189 ASP A O 1
ATOM 1485 N N . ASP A 1 190 ? 2.828 17.877 -7.641 1.00 52.31 190 ASP A N 1
ATOM 1486 C CA . ASP A 1 190 ? 3.479 19.079 -7.121 1.00 52.31 190 ASP A CA 1
ATOM 1487 C C . ASP A 1 190 ? 3.681 20.145 -8.225 1.00 52.31 190 ASP A C 1
ATOM 1489 O O . ASP A 1 190 ? 4.573 21.009 -8.158 1.00 52.31 190 ASP A O 1
ATOM 1493 N N . GLY A 1 191 ? 2.868 20.086 -9.287 1.00 45.03 191 GLY A N 1
ATOM 1494 C CA . GLY A 1 191 ? 2.964 20.969 -10.446 1.00 45.03 191 GLY A CA 1
ATOM 1495 C C . GLY A 1 191 ? 4.255 20.791 -11.250 1.00 45.03 191 GLY A C 1
ATOM 1496 O O . GLY A 1 191 ? 4.793 21.767 -11.781 1.00 45.03 191 GLY A O 1
ATOM 1497 N N . GLN A 1 192 ? 4.820 19.583 -11.288 1.00 45.25 192 GLN A N 1
ATOM 1498 C CA . GLN A 1 192 ? 5.952 19.248 -12.148 1.00 45.25 192 GLN A CA 1
ATOM 1499 C C . GLN A 1 192 ? 5.497 18.724 -13.510 1.00 45.25 192 GLN A C 1
ATOM 1501 O O . GLN A 1 192 ? 5.010 17.602 -13.621 1.00 45.25 192 GLN A O 1
ATOM 1506 N N . VAL A 1 193 ? 5.808 19.466 -14.572 1.00 41.41 193 VAL A N 1
ATOM 1507 C CA . VAL A 1 193 ? 5.812 18.911 -15.929 1.00 41.41 193 VAL A CA 1
ATOM 1508 C C . VAL A 1 193 ? 7.158 18.217 -16.152 1.00 41.41 193 VAL A C 1
ATOM 1510 O O . VAL A 1 193 ? 8.207 18.871 -16.211 1.00 41.41 193 VAL A O 1
ATOM 1513 N N . GLY A 1 194 ? 7.131 16.889 -16.209 1.00 43.94 194 GLY A N 1
ATOM 1514 C CA . GLY A 1 194 ? 8.242 16.054 -16.653 1.00 43.94 194 GLY A CA 1
ATOM 1515 C C . GLY A 1 194 ? 8.108 15.768 -18.145 1.00 43.94 194 GLY A C 1
ATOM 1516 O O . GLY A 1 194 ? 6.991 15.633 -18.625 1.00 43.94 194 GLY A O 1
ATOM 1517 N N . ALA A 1 195 ? 9.219 15.683 -18.879 1.00 40.22 195 ALA A N 1
ATOM 1518 C CA . ALA A 1 195 ? 9.289 15.096 -20.222 1.00 40.22 195 ALA A CA 1
ATOM 1519 C C . ALA A 1 195 ? 10.291 13.934 -20.182 1.00 40.22 195 ALA A C 1
ATOM 1521 O O . ALA A 1 195 ? 11.346 14.052 -19.560 1.00 40.22 195 ALA A O 1
ATOM 1522 N N . GLY A 1 196 ? 9.918 12.784 -20.743 1.00 49.59 196 GLY A N 1
ATOM 1523 C CA . GLY A 1 196 ? 10.620 11.522 -20.537 1.00 49.59 196 GLY A CA 1
ATOM 1524 C C . GLY A 1 196 ? 9.921 10.335 -21.179 1.00 49.59 196 GLY A C 1
ATOM 1525 O O . GLY A 1 196 ? 8.715 10.152 -21.019 1.00 49.59 196 GLY A O 1
ATOM 1526 N N . LEU A 1 197 ? 10.703 9.562 -21.923 1.00 51.19 197 LEU A N 1
ATOM 1527 C CA . LEU A 1 197 ? 10.368 8.233 -22.410 1.00 51.19 197 LEU A CA 1
ATOM 1528 C C . LEU A 1 197 ? 11.330 7.276 -21.736 1.00 51.19 197 LEU A C 1
ATOM 1530 O O . LEU A 1 197 ? 12.535 7.544 -21.705 1.00 51.19 197 LEU A O 1
ATOM 1534 N N . GLY A 1 198 ? 10.814 6.183 -21.200 1.00 64.25 198 GLY A N 1
ATOM 1535 C CA . GLY A 1 198 ? 11.700 5.201 -20.624 1.00 64.25 198 GLY A CA 1
ATOM 1536 C C . GLY A 1 198 ? 11.026 3.968 -20.087 1.00 64.25 198 GLY A C 1
ATOM 1537 O O . GLY A 1 198 ? 9.844 3.986 -19.749 1.00 64.25 198 GLY A O 1
ATOM 1538 N N . THR A 1 199 ? 11.828 2.919 -19.997 1.00 72.19 199 THR A N 1
ATOM 1539 C CA . THR A 1 199 ? 11.486 1.641 -19.386 1.00 72.19 199 THR A CA 1
ATOM 1540 C C . THR A 1 199 ? 12.572 1.307 -18.369 1.00 72.19 199 THR A C 1
ATOM 1542 O O . THR A 1 199 ? 13.766 1.441 -18.659 1.00 72.19 199 THR A O 1
ATOM 1545 N N . MET A 1 200 ? 12.175 0.871 -17.179 1.00 80.00 200 MET A N 1
ATOM 1546 C CA . MET A 1 200 ? 13.081 0.309 -16.183 1.00 80.00 200 MET A CA 1
ATOM 1547 C C . MET A 1 200 ? 12.527 -1.019 -15.697 1.00 80.00 200 MET A C 1
ATOM 1549 O O . MET A 1 200 ? 11.351 -1.106 -15.353 1.00 80.00 200 MET A O 1
ATOM 1553 N N . HIS A 1 201 ? 13.396 -2.025 -15.651 1.00 84.38 201 HIS A N 1
ATOM 1554 C CA . HIS A 1 201 ? 13.096 -3.344 -15.111 1.00 84.38 201 HIS A CA 1
ATOM 1555 C C . HIS A 1 201 ? 13.931 -3.570 -13.863 1.00 84.38 201 HIS A C 1
ATOM 1557 O O . HIS A 1 201 ? 15.131 -3.284 -13.845 1.00 84.38 201 HIS A O 1
ATOM 1563 N N . GLY A 1 202 ? 13.303 -4.067 -12.808 1.00 87.38 202 GLY A N 1
ATOM 1564 C CA . GLY A 1 202 ? 13.960 -4.139 -11.518 1.00 87.38 202 GLY A CA 1
ATOM 1565 C C . GLY A 1 202 ? 13.227 -4.975 -10.499 1.00 87.38 202 GLY A C 1
ATOM 1566 O O . GLY A 1 202 ? 12.216 -5.618 -10.783 1.00 87.38 202 GLY A O 1
ATOM 1567 N N . LYS A 1 203 ? 13.774 -4.935 -9.292 1.00 90.38 203 LYS A N 1
ATOM 1568 C CA . LYS A 1 203 ? 13.224 -5.609 -8.132 1.00 90.38 203 LYS A CA 1
ATOM 1569 C C . LYS A 1 203 ? 12.406 -4.624 -7.310 1.00 90.38 203 LYS A C 1
ATOM 1571 O O . LYS A 1 203 ? 12.863 -3.508 -7.049 1.00 90.38 203 LYS A O 1
ATOM 1576 N N . TRP A 1 204 ? 11.219 -5.046 -6.899 1.00 92.06 204 TRP A N 1
ATOM 1577 C CA . TRP A 1 204 ? 10.406 -4.305 -5.950 1.00 92.06 204 TRP A CA 1
ATOM 1578 C C . TRP A 1 204 ? 10.931 -4.496 -4.524 1.00 92.06 204 TRP A C 1
ATOM 1580 O O . TRP A 1 204 ? 11.536 -5.508 -4.170 1.00 92.06 204 TRP A O 1
ATOM 1590 N N . THR A 1 205 ? 10.771 -3.483 -3.685 1.00 90.38 205 THR A N 1
ATOM 1591 C CA . THR A 1 205 ? 11.250 -3.481 -2.304 1.00 90.38 205 THR A CA 1
ATOM 1592 C C . THR A 1 205 ? 10.330 -2.626 -1.455 1.00 90.38 205 THR A C 1
ATOM 1594 O O . THR A 1 205 ? 9.901 -1.551 -1.869 1.00 90.38 205 THR A O 1
ATOM 1597 N N . VAL A 1 206 ? 10.016 -3.096 -0.254 1.00 93.06 206 VAL A N 1
ATOM 1598 C CA . VAL A 1 206 ? 9.232 -2.330 0.711 1.00 93.06 206 VAL A CA 1
ATOM 1599 C C . VAL A 1 206 ? 10.203 -1.582 1.614 1.00 93.06 206 VAL A C 1
ATOM 1601 O O . VAL A 1 206 ? 10.948 -2.179 2.378 1.00 93.06 206 VAL A O 1
ATOM 1604 N N . GLU A 1 207 ? 10.213 -0.256 1.522 1.00 89.50 207 GLU A N 1
ATOM 1605 C CA . GLU A 1 207 ? 11.127 0.590 2.300 1.00 89.50 207 GLU A CA 1
ATOM 1606 C C . GLU A 1 207 ? 10.645 0.729 3.747 1.00 89.50 207 GLU A C 1
ATOM 1608 O O . GLU A 1 207 ? 11.426 0.723 4.696 1.00 89.50 207 GLU A O 1
ATOM 1613 N N . ARG A 1 208 ? 9.329 0.890 3.912 1.00 92.00 208 ARG A N 1
ATOM 1614 C CA . ARG A 1 208 ? 8.640 0.947 5.205 1.00 92.00 208 ARG A CA 1
ATOM 1615 C C . ARG A 1 208 ? 7.160 0.654 5.023 1.00 92.00 208 ARG A C 1
ATOM 1617 O O . ARG A 1 208 ? 6.580 0.982 3.989 1.00 92.00 208 ARG A O 1
ATOM 1624 N N . SER A 1 209 ? 6.535 0.075 6.042 1.00 94.38 209 SER A N 1
ATOM 1625 C CA . SER A 1 209 ? 5.094 -0.179 6.057 1.00 94.38 209 SER A CA 1
ATOM 1626 C C . SER A 1 209 ? 4.504 -0.002 7.451 1.00 94.38 209 SER A C 1
ATOM 1628 O O . SER A 1 209 ? 5.192 -0.183 8.455 1.00 94.38 209 SER A O 1
ATOM 1630 N N . TYR A 1 210 ? 3.219 0.331 7.490 1.00 95.19 210 TYR A N 1
ATOM 1631 C CA . TYR A 1 210 ? 2.469 0.684 8.686 1.00 95.19 210 TYR A CA 1
ATOM 1632 C C . TYR A 1 210 ? 1.115 -0.021 8.694 1.00 95.19 210 TYR A C 1
ATOM 1634 O O . TYR A 1 210 ? 0.478 -0.189 7.651 1.00 95.19 210 TYR A O 1
ATOM 1642 N N . ASP A 1 211 ? 0.683 -0.414 9.887 1.00 94.06 211 ASP A N 1
ATOM 1643 C CA . ASP A 1 211 ? -0.623 -1.013 10.144 1.00 94.06 211 ASP A CA 1
ATOM 1644 C C . ASP A 1 211 ? -1.638 0.092 10.471 1.00 94.06 211 ASP A C 1
ATOM 1646 O O . ASP A 1 211 ? -1.639 0.655 11.570 1.00 94.06 211 ASP A O 1
ATOM 1650 N N . LEU A 1 212 ? -2.516 0.409 9.513 1.00 91.75 212 LEU A N 1
ATOM 1651 C CA . LEU A 1 212 ? -3.524 1.448 9.719 1.00 91.75 212 LEU A CA 1
ATOM 1652 C C . LEU A 1 212 ? -4.612 1.014 10.692 1.00 91.75 212 LEU A C 1
ATOM 1654 O O . LEU A 1 212 ? -5.211 1.880 11.327 1.00 91.75 212 LEU A O 1
ATOM 1658 N N . TRP A 1 213 ? -4.889 -0.283 10.833 1.00 90.19 213 TRP A N 1
ATOM 1659 C CA . TRP A 1 213 ? -5.884 -0.740 11.797 1.00 90.19 213 TRP A CA 1
ATOM 1660 C C . TRP A 1 213 ? -5.379 -0.554 13.227 1.00 90.19 213 TRP A C 1
ATOM 1662 O O . TRP A 1 213 ? -6.129 -0.075 14.079 1.00 90.19 213 TRP A O 1
ATOM 1672 N N . ALA A 1 214 ? -4.101 -0.841 13.481 1.00 90.44 214 ALA A N 1
ATOM 1673 C CA . ALA A 1 214 ? -3.470 -0.556 14.765 1.00 90.44 214 ALA A CA 1
ATOM 1674 C C . ALA A 1 214 ? -3.437 0.953 15.068 1.00 90.44 214 ALA A C 1
ATOM 1676 O O . ALA A 1 214 ? -3.862 1.367 16.148 1.00 90.44 214 ALA A O 1
ATOM 1677 N N . GLU A 1 215 ? -3.001 1.789 14.118 1.00 89.88 215 GLU A N 1
ATOM 1678 C CA . GLU A 1 215 ? -2.916 3.244 14.321 1.00 89.88 215 GLU A CA 1
ATOM 1679 C C . GLU A 1 215 ? -4.290 3.888 14.557 1.00 89.88 215 GLU A C 1
ATOM 1681 O O . GLU A 1 215 ? -4.474 4.660 15.502 1.00 89.88 215 GLU A O 1
ATOM 1686 N N . THR A 1 216 ? -5.288 3.547 13.739 1.00 87.00 216 THR A N 1
ATOM 1687 C CA . THR A 1 216 ? -6.657 4.061 13.909 1.00 87.00 216 THR A CA 1
ATOM 1688 C C . THR A 1 216 ? -7.317 3.545 15.186 1.00 87.00 216 THR A C 1
ATOM 1690 O O . THR A 1 216 ? -8.035 4.297 15.848 1.00 87.00 216 THR A O 1
ATOM 1693 N N . SER A 1 217 ? -7.039 2.301 15.585 1.00 85.69 217 SER A N 1
ATOM 1694 C CA . SER A 1 217 ? -7.498 1.748 16.863 1.00 85.69 217 SER A CA 1
ATOM 1695 C C . SER A 1 217 ? -6.878 2.474 18.053 1.00 85.69 217 SER A C 1
ATOM 1697 O O . SER A 1 217 ? -7.593 2.792 19.001 1.00 85.69 217 SER A O 1
ATOM 1699 N N . ALA A 1 218 ? -5.584 2.798 18.004 1.00 85.56 218 ALA A N 1
ATOM 1700 C CA . ALA A 1 218 ? -4.921 3.570 19.051 1.00 85.56 218 ALA A CA 1
ATOM 1701 C C . ALA A 1 218 ? -5.517 4.983 19.181 1.00 85.56 218 ALA A C 1
ATOM 1703 O O . ALA A 1 218 ? -5.802 5.439 20.291 1.00 85.56 218 ALA A O 1
ATOM 1704 N N . LEU A 1 219 ? -5.795 5.655 18.057 1.00 81.94 219 LEU A N 1
ATOM 1705 C CA . LEU A 1 219 ? -6.481 6.954 18.063 1.00 81.94 219 LEU A CA 1
ATOM 1706 C C . LEU A 1 219 ? -7.897 6.866 18.641 1.00 81.94 219 LEU A C 1
ATOM 1708 O O . LEU A 1 219 ? -8.301 7.715 19.438 1.00 81.94 219 LEU A O 1
ATOM 1712 N N . ALA A 1 220 ? -8.645 5.833 18.263 1.00 81.62 220 ALA A N 1
ATOM 1713 C CA . ALA A 1 220 ? -9.974 5.562 18.793 1.00 81.62 220 ALA A CA 1
ATOM 1714 C C . ALA A 1 220 ? -9.957 5.331 20.314 1.00 81.62 220 ALA A C 1
ATOM 1716 O O . ALA A 1 220 ? -10.787 5.898 21.025 1.00 81.62 220 ALA A O 1
ATOM 1717 N N . GLN A 1 221 ? -8.991 4.563 20.826 1.00 79.19 221 GLN A N 1
ATOM 1718 C CA . GLN A 1 221 ? -8.807 4.346 22.266 1.00 79.19 221 GLN A CA 1
ATOM 1719 C C . GLN A 1 221 ? -8.468 5.643 23.007 1.00 79.19 221 GLN A C 1
ATOM 1721 O O . GLN A 1 221 ? -9.059 5.929 24.049 1.00 79.19 221 GLN A O 1
ATOM 1726 N N . ALA A 1 222 ? -7.566 6.461 22.458 1.00 78.94 222 ALA A N 1
ATOM 1727 C CA . ALA A 1 222 ? -7.230 7.755 23.045 1.00 78.94 222 ALA A CA 1
ATOM 1728 C C . ALA A 1 222 ? -8.461 8.676 23.122 1.00 78.94 222 ALA A C 1
ATOM 1730 O O . ALA A 1 222 ? -8.701 9.319 24.146 1.00 78.94 222 ALA A O 1
ATOM 1731 N N . LYS A 1 223 ? -9.287 8.690 22.068 1.00 74.50 223 LYS A N 1
ATOM 1732 C CA . LYS A 1 223 ? -10.533 9.463 22.028 1.00 74.50 223 LYS A CA 1
ATOM 1733 C C . LYS A 1 223 ? -11.564 8.962 23.042 1.00 74.50 223 LYS A C 1
ATOM 1735 O O . LYS A 1 223 ? -12.152 9.784 23.739 1.00 74.50 223 LYS A O 1
ATOM 1740 N N . LEU A 1 224 ? -11.740 7.643 23.176 1.00 73.69 224 LEU A N 1
ATOM 1741 C CA . LEU A 1 224 ? -12.601 7.048 24.207 1.00 73.69 224 LEU A CA 1
ATOM 1742 C C . LEU A 1 224 ? -12.205 7.522 25.609 1.00 73.69 224 LEU A C 1
ATOM 1744 O O . LEU A 1 224 ? -13.072 7.922 26.380 1.00 73.69 224 LEU A O 1
ATOM 1748 N N . GLY A 1 225 ? -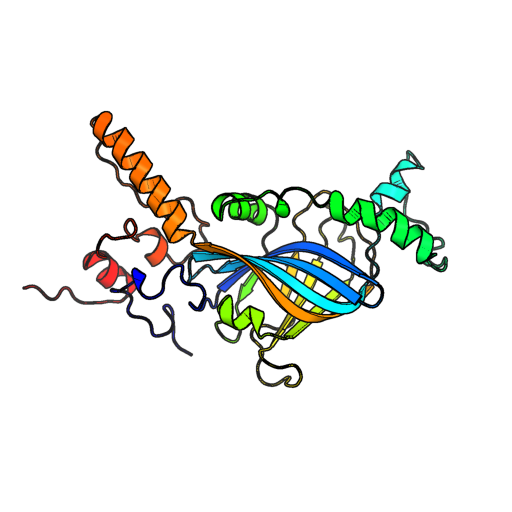10.906 7.515 25.930 1.00 68.56 225 GLY A N 1
ATOM 1749 C CA . GLY A 1 225 ? -10.408 7.967 27.232 1.00 68.56 225 GLY A CA 1
ATOM 1750 C C . GLY A 1 225 ? -10.771 9.424 27.538 1.00 68.56 225 GLY A C 1
ATOM 1751 O O . GLY A 1 225 ? -11.194 9.733 28.651 1.00 68.56 225 GLY A O 1
ATOM 1752 N N . LEU A 1 226 ? -10.677 10.305 26.539 1.00 66.69 226 LEU A N 1
ATOM 1753 C CA . LEU A 1 226 ? -11.050 11.719 26.661 1.00 66.69 226 LEU A CA 1
ATOM 1754 C C . LEU A 1 226 ? -12.571 11.928 26.742 1.00 66.69 226 LEU A C 1
ATOM 1756 O O . LEU A 1 226 ? -13.046 12.758 27.513 1.00 66.69 226 LEU A O 1
ATOM 1760 N N . GLU A 1 227 ? -13.359 11.188 25.962 1.00 66.62 227 GLU A N 1
ATOM 1761 C CA . GLU A 1 227 ? -14.820 11.341 25.934 1.00 66.62 227 GLU A CA 1
ATOM 1762 C C . GLU A 1 227 ? -15.510 10.717 27.150 1.00 66.62 227 GLU A C 1
ATOM 1764 O O . GLU A 1 227 ? -16.513 11.258 27.622 1.00 66.62 227 GLU A O 1
ATOM 1769 N N . TYR A 1 228 ? -14.938 9.650 27.715 1.00 60.00 228 TYR A N 1
ATOM 1770 C CA . TYR A 1 228 ? -15.370 9.084 28.993 1.00 60.00 228 TYR A CA 1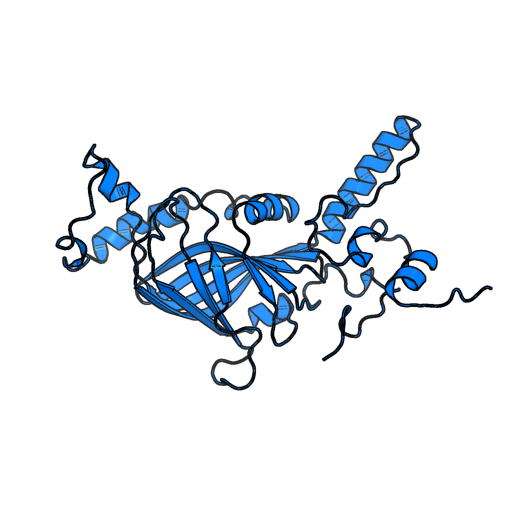
ATOM 1771 C C . TYR A 1 228 ? -15.168 10.087 30.137 1.00 60.00 228 TYR A C 1
ATOM 1773 O O . TYR A 1 228 ? -16.054 10.262 30.971 1.00 60.00 228 TYR A O 1
ATOM 1781 N N . GLN A 1 229 ? -14.052 10.827 30.128 1.00 60.75 229 GLN A N 1
ATOM 1782 C CA . GLN A 1 229 ? -13.830 11.954 31.047 1.00 60.75 229 GLN A CA 1
ATOM 1783 C C . GLN A 1 229 ? -14.829 13.105 30.830 1.00 60.75 229 GLN A C 1
ATOM 1785 O O . GLN A 1 229 ? -15.099 13.867 31.755 1.00 60.75 229 GLN A O 1
ATOM 1790 N N . ALA A 1 230 ? -15.407 13.217 29.631 1.00 61.09 230 ALA A N 1
ATOM 1791 C CA . ALA A 1 230 ? -16.393 14.232 29.267 1.00 61.09 230 ALA A CA 1
ATOM 1792 C C . ALA A 1 230 ? -17.860 13.754 29.366 1.00 61.09 230 ALA A C 1
ATOM 1794 O O . ALA A 1 230 ? -18.751 14.468 28.902 1.00 61.09 230 ALA A O 1
ATOM 1795 N N . PHE A 1 231 ? -18.125 12.571 29.944 1.00 56.34 231 PHE A N 1
ATOM 1796 C CA . PHE A 1 231 ? -19.461 11.966 30.095 1.00 56.34 231 PHE A CA 1
ATOM 1797 C C . PHE A 1 231 ? -20.275 11.849 28.790 1.00 56.34 231 PHE A C 1
ATOM 1799 O O . PHE A 1 231 ? -21.503 11.952 28.799 1.00 56.34 231 PHE A O 1
ATOM 1806 N N . LYS A 1 232 ? -19.614 11.622 27.650 1.00 56.00 232 LYS A N 1
ATOM 1807 C CA . LYS A 1 232 ? -20.285 11.340 26.369 1.00 56.00 232 LYS A CA 1
ATOM 1808 C C . LYS A 1 232 ? -20.236 9.845 26.066 1.00 56.00 232 LYS A C 1
ATOM 1810 O O . LYS A 1 232 ? -19.254 9.192 26.395 1.00 56.00 232 LYS A O 1
ATOM 1815 N N . THR A 1 233 ? -21.281 9.307 25.433 1.00 51.62 233 THR A N 1
ATOM 1816 C CA . THR A 1 233 ? -21.319 7.921 24.929 1.00 51.62 233 THR A CA 1
ATOM 1817 C C . THR A 1 233 ? -20.753 7.886 23.508 1.00 51.62 233 THR A C 1
ATOM 1819 O O . THR A 1 233 ? -21.393 8.429 22.604 1.00 51.62 233 THR A O 1
ATOM 1822 N N . PRO A 1 234 ? -19.573 7.294 23.269 1.00 54.34 234 PRO A N 1
ATOM 1823 C CA . PRO A 1 234 ? -18.957 7.379 21.950 1.00 54.34 234 PRO A CA 1
ATOM 1824 C C . PRO A 1 234 ? -19.410 6.246 21.021 1.00 54.34 234 PRO A C 1
ATOM 1826 O O . PRO A 1 234 ? -19.188 5.077 21.332 1.00 54.34 234 PRO A O 1
ATOM 1829 N N . ASP A 1 235 ? -19.968 6.567 19.848 1.00 61.41 235 ASP A N 1
ATOM 1830 C CA . ASP A 1 235 ? -19.942 5.649 18.693 1.00 61.41 235 ASP A CA 1
ATOM 1831 C C . ASP A 1 235 ? -18.573 5.809 18.016 1.00 61.41 235 ASP A C 1
ATOM 1833 O O . ASP A 1 235 ? -18.378 6.682 17.165 1.00 61.41 235 ASP A O 1
ATOM 1837 N N . ILE A 1 236 ? -17.577 5.045 18.475 1.00 64.44 236 ILE A N 1
ATOM 1838 C CA . ILE A 1 236 ? -16.217 5.107 17.930 1.00 64.44 236 ILE A CA 1
ATOM 1839 C C . ILE A 1 236 ? -15.980 3.913 17.016 1.00 64.44 236 ILE A C 1
ATOM 1841 O O . ILE A 1 236 ? -15.727 2.794 17.459 1.00 64.44 236 ILE A O 1
ATOM 1845 N N . ARG A 1 237 ? -16.006 4.197 15.712 1.00 70.25 237 ARG A N 1
ATOM 1846 C CA . ARG A 1 237 ? -15.563 3.287 14.655 1.00 70.25 237 ARG A CA 1
ATOM 1847 C C . ARG A 1 237 ? -14.164 3.716 14.212 1.00 70.25 237 ARG A C 1
ATOM 1849 O O . ARG A 1 237 ? -14.055 4.734 13.529 1.00 70.25 237 ARG A O 1
ATOM 1856 N N . PRO A 1 238 ? -13.091 2.998 14.591 1.00 69.06 238 PRO A N 1
ATOM 1857 C CA . PRO A 1 238 ? -11.709 3.436 14.355 1.00 69.06 238 PRO A CA 1
ATOM 1858 C C . PRO A 1 238 ? -11.429 3.720 12.875 1.00 69.06 238 PRO A C 1
ATOM 1860 O O . PRO A 1 238 ? -10.773 4.698 12.524 1.00 69.06 238 PRO A O 1
ATOM 1863 N N . ASN A 1 239 ? -12.019 2.917 11.995 1.00 75.12 239 ASN A N 1
ATOM 1864 C CA . ASN A 1 239 ? -11.759 2.956 10.564 1.00 75.12 239 ASN A CA 1
ATOM 1865 C C . ASN A 1 239 ? -12.642 3.954 9.795 1.00 75.12 239 ASN A C 1
ATOM 1867 O O . ASN A 1 239 ? -12.575 3.999 8.568 1.00 75.12 239 ASN A O 1
ATOM 1871 N N . SER A 1 240 ? -13.456 4.779 10.466 1.00 71.12 240 SER A N 1
ATOM 1872 C CA . SER A 1 240 ? -14.317 5.759 9.782 1.00 71.12 240 SER A CA 1
ATOM 1873 C C . SER A 1 240 ? -13.534 6.876 9.084 1.00 71.12 240 SER A C 1
ATOM 1875 O O . SER A 1 240 ? -14.077 7.541 8.207 1.00 71.12 240 SER A O 1
ATOM 1877 N N . ALA A 1 241 ? -12.281 7.105 9.489 1.00 69.50 241 ALA A N 1
ATOM 1878 C CA . ALA A 1 241 ? -11.381 8.086 8.880 1.00 69.50 241 ALA A CA 1
ATOM 1879 C C . ALA A 1 241 ? -10.606 7.537 7.665 1.00 69.50 241 ALA A C 1
ATOM 1881 O O . ALA A 1 241 ? -9.915 8.296 6.987 1.00 69.50 241 ALA A O 1
ATOM 1882 N N . LEU A 1 242 ? -10.691 6.229 7.401 1.00 79.31 242 LEU A N 1
ATOM 1883 C CA . LEU A 1 242 ? -10.038 5.592 6.260 1.00 79.31 242 LEU A CA 1
ATOM 1884 C C . LEU A 1 242 ? -10.826 5.840 4.963 1.00 79.31 242 LEU A C 1
ATOM 1886 O O . LEU A 1 242 ? -12.008 6.195 5.016 1.00 79.31 242 LEU A O 1
ATOM 1890 N N . PRO A 1 243 ? -10.206 5.652 3.782 1.00 75.81 243 PRO A N 1
ATOM 1891 C CA . PRO A 1 243 ? -10.865 5.926 2.515 1.00 75.81 243 PRO A CA 1
ATOM 1892 C C . PRO A 1 243 ? -12.202 5.199 2.370 1.00 75.81 243 PRO A C 1
ATOM 1894 O O . PRO A 1 243 ? -12.327 4.009 2.663 1.00 75.81 243 PRO A O 1
ATOM 1897 N N . ASN A 1 244 ? -13.182 5.880 1.774 1.00 74.94 244 ASN A N 1
ATOM 1898 C CA . ASN A 1 244 ? -14.491 5.312 1.437 1.00 74.94 244 ASN A CA 1
ATOM 1899 C C . ASN A 1 244 ? -14.439 4.165 0.408 1.00 74.94 244 ASN A C 1
ATOM 1901 O O . ASN A 1 244 ? -15.488 3.684 -0.021 1.00 74.94 244 ASN A O 1
ATOM 1905 N N . ALA A 1 245 ? -13.257 3.725 -0.005 1.00 79.06 245 ALA A N 1
ATOM 1906 C CA . ALA A 1 245 ? -13.069 2.572 -0.868 1.00 79.06 245 ALA A CA 1
ATOM 1907 C C . ALA A 1 245 ? -12.769 1.272 -0.101 1.00 79.06 245 ALA A C 1
ATOM 1909 O O . ALA A 1 245 ? -12.860 0.206 -0.702 1.00 79.06 245 ALA A O 1
ATOM 1910 N N . ILE A 1 246 ? -12.452 1.321 1.204 1.00 85.31 246 ILE A N 1
ATOM 1911 C CA . ILE A 1 246 ? -12.220 0.091 1.980 1.00 85.31 246 ILE A CA 1
ATOM 1912 C C . ILE A 1 246 ? -13.507 -0.728 2.111 1.00 85.31 246 ILE A C 1
ATOM 1914 O O . ILE A 1 246 ? -14.611 -0.163 2.126 1.00 85.31 246 ILE A O 1
ATOM 1918 N N . HIS A 1 247 ? -13.360 -2.048 2.248 1.00 83.50 247 HIS A N 1
ATOM 1919 C CA . HIS A 1 247 ? -14.489 -2.968 2.372 1.00 83.50 247 HIS A CA 1
ATOM 1920 C C . HIS A 1 247 ? -15.403 -2.568 3.555 1.00 83.50 247 HIS A C 1
ATOM 1922 O O . HIS A 1 247 ? -14.890 -2.305 4.644 1.00 83.50 247 HIS A O 1
ATOM 1928 N N . PRO A 1 248 ? -16.745 -2.548 3.407 1.00 85.19 248 PRO A N 1
ATOM 1929 C CA . PRO A 1 248 ? -17.661 -2.099 4.463 1.00 85.19 248 PRO A CA 1
ATOM 1930 C C . PRO A 1 248 ? -17.483 -2.812 5.811 1.00 85.19 248 PRO A C 1
ATOM 1932 O O . PRO A 1 248 ? -17.462 -2.153 6.845 1.00 85.19 248 PRO A O 1
ATOM 1935 N N . PHE A 1 249 ? -17.249 -4.132 5.794 1.00 87.38 249 PHE A N 1
ATOM 1936 C CA . PHE A 1 249 ? -16.867 -4.903 6.989 1.00 87.38 249 PHE A CA 1
ATOM 1937 C C . PHE A 1 249 ? -15.728 -4.245 7.778 1.00 87.38 249 PHE A C 1
ATOM 1939 O O . PHE A 1 249 ? -15.833 -4.121 8.991 1.00 87.38 249 PHE A O 1
ATOM 1946 N N . LEU A 1 250 ? -14.679 -3.772 7.093 1.00 88.62 250 LEU A N 1
ATOM 1947 C CA . LEU A 1 250 ? -13.519 -3.150 7.727 1.00 88.62 250 LEU A CA 1
ATOM 1948 C C . LEU A 1 250 ? -13.875 -1.828 8.416 1.00 88.62 250 LEU A C 1
ATOM 1950 O O . LEU A 1 250 ? -13.280 -1.505 9.437 1.00 88.62 250 LEU A O 1
ATOM 1954 N N . ARG A 1 251 ? -14.860 -1.072 7.913 1.00 85.62 251 ARG A N 1
ATOM 1955 C CA . ARG A 1 251 ? -15.323 0.173 8.562 1.00 85.62 251 ARG A CA 1
ATOM 1956 C C . ARG A 1 251 ? -16.073 -0.075 9.855 1.00 85.62 251 ARG A C 1
ATOM 1958 O O . ARG A 1 251 ? -15.981 0.736 10.770 1.00 85.62 251 ARG A O 1
ATOM 1965 N N . ASP A 1 252 ? -16.817 -1.172 9.896 1.00 86.69 252 ASP A N 1
ATOM 1966 C CA . ASP A 1 252 ? -17.611 -1.564 11.055 1.00 86.69 252 ASP A CA 1
ATOM 1967 C C . ASP A 1 252 ? -16.786 -2.344 12.090 1.00 86.69 252 ASP A C 1
ATOM 1969 O O . ASP A 1 252 ? -17.321 -2.715 13.133 1.00 86.69 252 ASP A O 1
ATOM 1973 N N . LEU A 1 253 ? -15.496 -2.591 11.834 1.00 86.62 253 LEU A N 1
ATOM 1974 C CA . LEU A 1 253 ? -14.644 -3.286 12.791 1.00 86.62 253 LEU A CA 1
ATOM 1975 C C . LEU A 1 253 ? -14.519 -2.517 14.106 1.00 86.62 253 LEU A C 1
ATOM 1977 O O . LEU A 1 253 ? -14.390 -1.287 14.102 1.00 86.62 253 LEU A O 1
ATOM 1981 N N . PRO A 1 254 ? -14.490 -3.245 15.233 1.00 83.94 254 PRO A N 1
ATOM 1982 C CA . PRO A 1 254 ? -14.207 -2.634 16.508 1.00 83.94 254 PRO A CA 1
ATOM 1983 C C . PRO A 1 254 ? -12.728 -2.235 16.590 1.00 83.94 254 PRO A C 1
ATOM 1985 O O . PRO A 1 254 ? -11.894 -2.544 15.731 1.0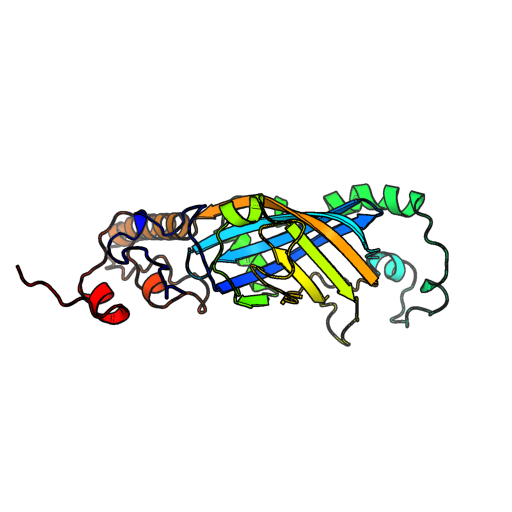0 83.94 254 PRO A O 1
ATOM 1988 N N . ILE A 1 255 ? -12.410 -1.553 17.683 1.00 84.06 255 ILE A N 1
ATOM 1989 C CA . ILE A 1 255 ? -11.039 -1.279 18.098 1.00 84.06 255 ILE A CA 1
ATOM 1990 C C . ILE A 1 255 ? -10.262 -2.594 18.232 1.00 84.06 255 ILE A C 1
ATOM 1992 O O . ILE A 1 255 ? -10.786 -3.589 18.736 1.00 84.06 255 ILE A O 1
ATOM 1996 N N . LEU A 1 256 ? -8.995 -2.578 17.817 1.00 84.12 256 LEU A N 1
ATOM 1997 C CA . LEU A 1 256 ? -8.067 -3.691 17.996 1.00 84.12 256 LEU A CA 1
ATOM 1998 C C . LEU A 1 256 ? -8.106 -4.240 19.434 1.00 84.12 256 LEU A C 1
ATOM 2000 O O . LEU A 1 256 ? -8.044 -3.490 20.409 1.00 84.12 256 LEU A O 1
ATOM 2004 N N . GLY A 1 257 ? -8.214 -5.566 19.545 1.00 79.44 257 GLY A N 1
ATOM 2005 C CA . GLY A 1 257 ? -8.329 -6.293 20.815 1.00 79.44 257 GLY A CA 1
ATOM 2006 C C . GLY A 1 257 ? -9.766 -6.593 21.254 1.00 79.44 257 GLY A C 1
ATOM 2007 O O . GLY A 1 257 ? -9.960 -7.458 22.103 1.00 79.44 257 GLY A O 1
ATOM 2008 N N . TYR A 1 258 ? -10.774 -5.952 20.655 1.00 81.81 258 TYR A N 1
ATOM 2009 C CA . TYR A 1 258 ? -12.179 -6.276 20.907 1.00 81.81 258 TYR A CA 1
ATOM 2010 C C . TYR A 1 258 ? -12.696 -7.330 19.917 1.00 81.81 258 TYR A C 1
ATOM 2012 O O . TYR A 1 258 ? -12.346 -7.287 18.733 1.00 81.81 258 TYR A O 1
ATOM 2020 N N . PRO A 1 259 ? -13.544 -8.274 20.368 1.00 82.81 259 PRO A N 1
ATOM 2021 C CA . PRO A 1 259 ? -14.119 -9.282 19.489 1.00 82.81 259 PRO A CA 1
ATOM 2022 C C . PRO A 1 259 ? -15.066 -8.646 18.467 1.00 82.81 259 PRO A C 1
ATOM 2024 O O . PRO A 1 259 ? -15.796 -7.699 18.770 1.00 82.81 259 PRO A O 1
ATOM 2027 N N . VAL A 1 260 ? -15.095 -9.201 17.254 1.00 84.81 260 VAL A N 1
ATOM 2028 C CA . VAL A 1 260 ? -16.074 -8.801 16.238 1.00 84.81 260 VAL A CA 1
ATOM 2029 C C . VAL A 1 260 ? -17.456 -9.290 16.663 1.00 84.81 260 VAL A C 1
ATOM 2031 O O . VAL A 1 260 ? -17.647 -10.474 16.933 1.00 84.81 260 VAL A O 1
ATOM 2034 N N . SER A 1 261 ? -18.432 -8.383 16.709 1.00 85.06 261 SER A N 1
ATOM 2035 C CA . SER A 1 261 ? -19.806 -8.738 17.073 1.00 85.06 261 SER A CA 1
ATOM 2036 C C . SER A 1 261 ? -20.409 -9.750 16.080 1.00 85.06 261 SER A C 1
ATOM 2038 O O . SER A 1 261 ? -20.276 -9.552 14.866 1.00 85.06 261 SER A O 1
ATOM 2040 N N . PRO A 1 262 ? -21.145 -10.778 16.554 1.00 85.19 262 PRO A N 1
ATOM 2041 C CA . PRO A 1 262 ? -21.880 -11.708 15.695 1.00 85.19 262 PRO A CA 1
ATOM 2042 C C . PRO A 1 262 ? -22.800 -11.016 14.683 1.00 85.19 262 PRO A C 1
ATOM 2044 O O . PRO A 1 262 ? -22.895 -11.461 13.543 1.00 85.19 262 PRO A O 1
ATOM 2047 N N . HIS A 1 263 ? -23.403 -9.879 15.044 1.00 85.25 263 HIS A N 1
ATOM 2048 C CA . HIS A 1 263 ? -24.243 -9.094 14.131 1.00 85.25 263 HIS A CA 1
ATOM 2049 C C . HIS A 1 263 ? -23.461 -8.547 12.929 1.00 85.25 263 HIS A C 1
ATOM 2051 O O . HIS A 1 263 ? -23.957 -8.547 11.802 1.00 85.25 263 HIS A O 1
ATOM 2057 N N . ILE A 1 264 ? -22.212 -8.119 13.142 1.00 85.00 264 ILE A N 1
ATOM 2058 C CA . ILE A 1 264 ? -21.325 -7.659 12.062 1.00 85.00 264 ILE A CA 1
ATOM 2059 C C . ILE A 1 264 ? -20.968 -8.844 11.157 1.00 85.00 264 ILE A C 1
ATOM 2061 O O . ILE A 1 264 ? -21.073 -8.742 9.935 1.00 85.00 264 ILE A O 1
ATOM 2065 N N . LEU A 1 265 ? -20.597 -9.987 11.742 1.00 86.38 265 LEU A N 1
ATOM 2066 C CA . LEU A 1 265 ? -20.270 -11.200 10.984 1.00 86.38 265 LEU A CA 1
ATOM 2067 C C . LEU A 1 265 ? -21.468 -11.705 10.167 1.00 86.38 265 LEU A C 1
ATOM 2069 O O . LEU A 1 265 ? -21.322 -12.035 8.991 1.00 86.38 265 LEU A O 1
ATOM 2073 N N . SER A 1 266 ? -22.663 -11.698 10.755 1.00 86.25 266 SER A N 1
ATOM 2074 C CA . SER A 1 266 ? -23.919 -12.049 10.091 1.00 86.25 266 SER A CA 1
ATOM 2075 C C . SER A 1 266 ? -24.225 -11.110 8.923 1.00 86.25 266 SER A C 1
ATOM 2077 O O . SER A 1 266 ? -24.467 -11.569 7.807 1.00 86.25 266 SER A O 1
ATOM 2079 N N . ARG A 1 267 ? -24.118 -9.789 9.137 1.00 87.19 267 ARG A N 1
ATOM 2080 C CA . ARG A 1 267 ? -24.381 -8.766 8.113 1.00 87.19 267 ARG A CA 1
ATOM 2081 C C . ARG A 1 267 ? -23.530 -8.947 6.854 1.00 87.19 267 ARG A C 1
ATOM 2083 O O . ARG A 1 267 ? -24.043 -8.749 5.756 1.00 87.19 267 ARG A O 1
ATOM 2090 N N . TYR A 1 268 ? -22.245 -9.267 7.007 1.00 87.25 268 TYR A N 1
ATOM 2091 C CA . TYR A 1 268 ? -21.297 -9.271 5.885 1.00 87.25 268 TYR A CA 1
ATOM 2092 C C . TYR A 1 268 ? -20.972 -10.660 5.337 1.00 87.25 268 TYR A C 1
ATOM 2094 O O . TYR A 1 268 ? -20.626 -10.780 4.163 1.00 87.25 268 TYR A O 1
ATOM 2102 N N . PHE A 1 269 ? -21.097 -11.702 6.157 1.00 86.69 269 PHE A N 1
ATOM 2103 C CA . PHE A 1 269 ? -20.692 -13.062 5.796 1.00 86.69 269 PHE A CA 1
ATOM 2104 C C . PHE A 1 269 ? -21.795 -14.102 6.013 1.00 86.69 269 PHE A C 1
ATOM 2106 O O . PHE A 1 269 ? -21.572 -15.283 5.757 1.00 86.69 269 PHE A O 1
ATOM 2113 N N . GLY A 1 270 ? -22.986 -13.697 6.470 1.00 79.75 270 GLY A N 1
ATOM 2114 C CA . GLY A 1 270 ? -24.106 -14.611 6.703 1.00 79.75 270 GLY A CA 1
ATOM 2115 C C . GLY A 1 270 ? -23.848 -15.627 7.819 1.00 79.75 270 GLY A C 1
ATOM 2116 O O . GLY A 1 270 ? -24.505 -16.668 7.857 1.00 79.75 270 GLY A O 1
ATOM 2117 N N . VAL A 1 271 ? -22.888 -15.353 8.711 1.00 73.00 271 VAL A N 1
ATOM 2118 C CA . VAL A 1 271 ? -22.614 -16.189 9.885 1.00 73.00 271 VAL A CA 1
ATOM 2119 C C . VAL A 1 271 ? -23.827 -16.103 10.805 1.00 73.00 271 VAL A C 1
ATOM 2121 O O . VAL A 1 271 ? -24.081 -15.061 11.405 1.00 73.00 271 VAL A O 1
ATOM 2124 N N . LYS A 1 272 ? -24.613 -17.182 10.875 1.00 62.81 272 LYS A N 1
ATOM 2125 C CA . LYS A 1 272 ? -25.776 -17.253 11.765 1.00 62.81 272 LYS A CA 1
ATOM 2126 C C . LYS A 1 272 ? -25.312 -17.085 13.208 1.00 62.81 272 LYS A C 1
ATOM 2128 O O . LYS A 1 272 ? -24.333 -17.712 13.606 1.00 62.81 272 LYS A O 1
ATOM 2133 N N . GLU A 1 273 ? -26.037 -16.279 13.980 1.00 58.41 273 GLU A N 1
ATOM 2134 C CA . GLU A 1 273 ? -25.875 -16.240 15.430 1.00 58.41 273 GLU A CA 1
ATOM 2135 C C . GLU A 1 273 ? -26.089 -17.658 15.963 1.00 58.41 273 GLU A C 1
ATOM 2137 O O . GLU A 1 273 ? -27.201 -18.185 15.936 1.00 58.41 273 GLU A O 1
ATOM 2142 N N . THR A 1 274 ? -25.018 -18.315 16.400 1.00 53.47 274 THR A N 1
ATOM 2143 C CA . THR A 1 274 ? -25.154 -19.505 17.231 1.00 53.47 274 THR A CA 1
ATOM 2144 C C . THR A 1 274 ? -25.596 -19.002 18.592 1.00 53.47 274 THR A C 1
ATOM 2146 O O . THR A 1 274 ? -24.782 -18.505 19.370 1.00 53.47 274 THR A O 1
ATOM 2149 N N . THR A 1 275 ? -26.904 -19.030 18.825 1.00 45.34 275 THR A N 1
ATOM 2150 C CA . THR A 1 275 ? -27.488 -18.761 20.135 1.00 45.34 275 THR A CA 1
ATOM 2151 C C . THR A 1 275 ? -26.882 -19.762 21.128 1.00 45.34 275 THR A C 1
ATOM 2153 O O . THR A 1 275 ? -26.904 -20.958 20.818 1.00 45.34 275 THR A O 1
ATOM 2156 N N . PRO A 1 276 ? -26.281 -19.319 22.246 1.00 46.38 276 PRO A N 1
ATOM 2157 C CA . PRO A 1 276 ? -25.931 -20.225 23.334 1.00 46.38 276 PRO A CA 1
ATOM 2158 C C . PRO A 1 276 ? -27.184 -20.821 23.988 1.00 46.38 276 PRO A C 1
ATOM 2160 O O . PRO A 1 276 ? -28.237 -20.139 23.992 1.00 46.38 276 PRO A O 1
#

Foldseek 3Di:
DDDPVRPDDLQPCVVAALDQFRWAQKKKKAWQDKDADQWIKTWMWIARLRRRKIFIKIFTFGKDKDWDFCVVVVVVDPDPDDDPPVVVPPDPPVVVVVVVVVVVVVPSDDPVPDPARVSSQVLSVQFIFMGGFPDIGGNVLQQQKKKKKWFALDPPPDALKGKIFMWIDNDPDDPPGTRDGRGIHIHSDPNTRIGIGMMTIGGMHTPDMHRQLQVLLVVLVVVCVVVVVVVDDDPGQSCPPPDPPRDPLNSNDHRPPDGDDQVSCCVPPVNDPPDD

Secondary structure (DSSP, 8-state):
---TTTTS-TT-GGGTTT-TT--EEEEEEEEEEEEEEEEEEEEEEEEETTT-EEEEEEEEEEEEE--EETHHHHTS--S-----TTGGGSPP-HHHHHHHHHHHTT---STTT--SHHHHHHHHTTS-EEEEEEEEE-HHHHHH-EEEEEEE----TTS---EEEEEEESSSS-SS--SEEEEEEEB--SS--EE-EEEEEEEEEEEEEEEHHHHHHHHHHHHHHHHHHTT------GGGGS-TTS-HHHHT--STTSPPPHHHHHHHH-------

pLDDT: mean 71.8, std 19.98, range [32.25, 96.38]